Protein AF-0000000080618068 (afdb_homodimer)

Secondary structure (DSSP, 8-state):
-------------------------------------------------------EEEEEGGG--B--HHHHHHHHHH--SSHHHHHHHHHHHHHHH-S--EEEEEESS--EEEEETT-EEEEEEETTEEEEEEE-/-------------------------------------------------------EEEEEGGG--B--HHHHHHHHHH--SSHHHHHHHHHHHHHHH-S--EEEEEESS--EEEEETT-EEEEEEETTEEEEEEE-

Solvent-accessible surface area (backbone atoms only — not comparable to full-atom values): 16822 Å² total; per-residue (Å²): 135,89,73,82,88,89,82,76,84,78,83,76,72,84,76,78,77,91,74,84,82,90,75,85,77,83,81,83,81,79,76,77,73,81,67,82,78,77,70,74,71,74,70,69,69,68,69,65,73,65,70,76,76,80,75,49,43,74,50,47,60,87,66,40,56,65,79,34,73,68,52,42,55,53,45,70,73,34,62,48,96,43,40,61,55,18,15,50,44,34,41,47,53,52,50,71,69,48,90,63,38,53,40,20,37,13,16,72,51,69,36,26,34,15,33,53,62,87,49,46,33,27,31,48,72,56,93,74,28,40,36,38,37,38,41,72,135,76,85,86,75,95,83,94,83,76,90,74,84,74,84,91,79,86,89,82,84,89,83,86,83,85,80,78,79,80,71,77,70,76,76,78,78,79,70,74,70,72,70,70,69,68,69,65,73,65,71,75,75,79,74,48,43,72,51,45,60,87,66,40,55,63,79,32,73,68,53,42,55,52,45,69,72,35,61,47,97,42,40,61,56,17,15,49,42,33,42,50,55,52,49,72,67,44,89,64,38,53,41,20,39,11,16,72,52,69,37,25,34,17,33,53,61,88,50,47,35,29,31,48,72,53,94,73,27,38,36,38,37,37,41,72

Nearest PDB structures (foldseek):
  7cnu-assembly2_B  TM=7.751E-01  e=6.748E-02  Homo sapiens
  5wof-assembly2_B  TM=6.114E-01  e=3.972E-02  Plasmodium falciparum 3D7
  7y8w-assembly1_B  TM=6.585E-01  e=8.232E-02  Caenorhabditis elegans
  8glv-assembly1_AQ  TM=6.396E-01  e=8.232E-02  Chlamydomonas reinhardtii
  3rjs-assembly1_A-2  TM=5.527E-01  e=7.210E-02  Toxoplasma gondii

pLDDT: mean 71.38, std 31.83, range [22.25, 98.81]

Foldseek 3Di:
DDDDDDDDPPPDDPPDDDDDDDDDDDDDDDPPCPDDDPPPPPPPPPVVVVVPDDQKDKDKLVVFDFDDPVLVVLLVVFADDDQVRSQVRSLVSVVVVDPFHKGKGKDLDMDMDIDHHPWGKGKDDDVRMIMIMTTD/DDDDDDDDDDDPPPDDDDDDDDDDDDDDDDPPPPDDDPPPPPPPPPVVPVVPDQQKDKDKLVVFDFDDPVLVVLLVVFADDDQVRSQVRSLVSVVVVDPFDKGKGKDLDMDMDIDHHPWGKGKDDDPRMIMIMTTD

Organism: Caenorhabditis remanei (NCBI:txid31234)

InterPro domains:
  IPR007284 Ground-like domain [PF04155] (63-134)

Radius of gyration: 43.65 Å; Cα contacts (8 Å, |Δi|>4): 420; chains: 2; bounding box: 69×163×106 Å

Sequence (272 aa):
MYIPYLIYLIFLIDFSTGCAGLFGGGGGGGGCCCQSGCGRKKRSVDEEYQAAEFRGIASRNEDMMCNSPEMKSLIVANMKPTPQASSKSLQLALEDHDSHRYVVVCSDNLFHYSIKHDSAYCGARNGSHYCQAFAIMYIPYLIYLIFLIDFSTGCAGLFGGGGGGGGCCCQSGCGRKKRSVDEEYQAAEFRGIASRNEDMMCNSPEMKSLIVANMKPTPQASSKSLQLALEDHDSHRYVVVCSDNLFHYSIKHDSAYCGARNGSHYCQAFAI

Structure (mmCIF, N/CA/C/O backbone):
data_AF-0000000080618068-model_v1
#
loop_
_entity.id
_entity.type
_entity.pdbx_description
1 polymer 'CRE-GRL-26 protein'
#
loop_
_atom_site.group_PDB
_atom_site.id
_atom_site.type_symbol
_atom_site.label_atom_id
_atom_site.label_alt_id
_atom_site.label_comp_id
_atom_site.label_asym_id
_atom_site.label_entity_id
_atom_site.label_seq_id
_atom_site.pdbx_PDB_ins_code
_atom_site.Cartn_x
_atom_site.Cartn_y
_atom_site.Cartn_z
_atom_site.occupancy
_atom_site.B_iso_or_equiv
_atom_site.auth_seq_id
_atom_site.auth_comp_id
_atom_site.auth_asym_id
_atom_site.auth_atom_id
_atom_site.pdbx_PDB_model_num
ATOM 1 N N . MET A 1 1 ? 53.625 32.75 -49.156 1 26.03 1 MET A N 1
ATOM 2 C CA . MET A 1 1 ? 54.312 33.438 -48.094 1 26.03 1 MET A CA 1
ATOM 3 C C . MET A 1 1 ? 53.625 34.781 -47.781 1 26.03 1 MET A C 1
ATOM 5 O O . MET A 1 1 ? 54.188 35.625 -47.062 1 26.03 1 MET A O 1
ATOM 9 N N . TYR A 1 2 ? 52.469 35.219 -48.438 1 30.98 2 TYR A N 1
ATOM 10 C CA . TYR A 1 2 ? 52.031 36.594 -48.469 1 30.98 2 TYR A CA 1
ATOM 11 C C . TYR A 1 2 ? 51.5 37.031 -47.094 1 30.98 2 TYR A C 1
ATOM 13 O O . TYR A 1 2 ? 50.75 36.312 -46.469 1 30.98 2 TYR A O 1
ATOM 21 N N . ILE A 1 3 ? 52 38.188 -46.438 1 34.16 3 ILE A N 1
ATOM 22 C CA . ILE A 1 3 ? 52.25 38.969 -45.25 1 34.16 3 ILE A CA 1
ATOM 23 C C . ILE A 1 3 ? 51 39.75 -44.844 1 34.16 3 ILE A C 1
ATOM 25 O O . ILE A 1 3 ? 51.031 40.562 -43.938 1 34.16 3 ILE A O 1
ATOM 29 N N . PRO A 1 4 ? 49.781 39.75 -45.469 1 35.88 4 PRO A N 1
ATOM 30 C CA . PRO A 1 4 ? 49.188 41.094 -45.344 1 35.88 4 PRO A CA 1
ATOM 31 C C . PRO A 1 4 ? 49.062 41.5 -43.875 1 35.88 4 PRO A C 1
ATOM 33 O O . PRO A 1 4 ? 49.188 40.688 -42.969 1 35.88 4 PRO A O 1
ATOM 36 N N . TYR A 1 5 ? 48.25 42.656 -43.688 1 33.91 5 TYR A N 1
ATOM 37 C CA . TYR A 1 5 ? 48.031 43.969 -43.062 1 33.91 5 TYR A CA 1
ATOM 38 C C . TYR A 1 5 ? 47.438 43.812 -41.688 1 33.91 5 TYR A C 1
ATOM 40 O O . TYR A 1 5 ? 46.344 43.25 -41.531 1 33.91 5 TYR A O 1
ATOM 48 N N . LEU A 1 6 ? 48.188 44.031 -40.562 1 30.89 6 LEU A N 1
ATOM 49 C CA . LEU A 1 6 ? 48.188 44.156 -39.094 1 30.89 6 LEU A CA 1
ATOM 50 C C . LEU A 1 6 ? 47.125 45.156 -38.656 1 30.89 6 LEU A C 1
ATOM 52 O O . LEU A 1 6 ? 46.75 46.062 -39.406 1 30.89 6 LEU A O 1
ATOM 56 N N . ILE A 1 7 ? 46.688 45.281 -37.25 1 31.38 7 ILE A N 1
ATOM 57 C CA . ILE A 1 7 ? 45.844 45.281 -36.062 1 31.38 7 ILE A CA 1
ATOM 58 C C . ILE A 1 7 ? 45.688 46.719 -35.531 1 31.38 7 ILE A C 1
ATOM 60 O O . ILE A 1 7 ? 44.656 47.062 -34.938 1 31.38 7 ILE A O 1
ATOM 64 N N . TYR A 1 8 ? 46.656 47.844 -35.625 1 28.12 8 TYR A N 1
ATOM 65 C CA . TYR A 1 8 ? 46.938 48.438 -34.344 1 28.12 8 TYR A CA 1
ATOM 66 C C . TYR A 1 8 ? 45.906 49.531 -34.031 1 28.12 8 TYR A C 1
ATOM 68 O O . TYR A 1 8 ? 46.25 50.562 -33.438 1 28.12 8 TYR A O 1
ATOM 76 N N . LEU A 1 9 ? 44.875 49.938 -34.656 1 31 9 LEU A N 1
ATOM 77 C CA . LEU A 1 9 ? 44.5 51.312 -34.406 1 31 9 LEU A CA 1
ATOM 78 C C . LEU A 1 9 ? 44.125 51.531 -32.938 1 31 9 LEU A C 1
ATOM 80 O O . LEU A 1 9 ? 43.25 50.844 -32.438 1 31 9 LEU A O 1
ATOM 84 N N . ILE A 1 10 ? 44.938 52.281 -32.031 1 33.25 10 ILE A N 1
ATOM 85 C CA . ILE A 1 10 ? 45.156 52.906 -30.734 1 33.25 10 ILE A CA 1
ATOM 86 C C . ILE A 1 10 ? 44.031 53.875 -30.438 1 33.25 10 ILE A C 1
ATOM 88 O O . ILE A 1 10 ? 43.906 54.906 -31.094 1 33.25 10 ILE A O 1
ATOM 92 N N . PHE A 1 11 ? 42.781 53.438 -30.281 1 32.84 11 PHE A N 1
ATOM 93 C CA . PHE A 1 11 ? 41.75 54.375 -29.891 1 32.84 11 PHE A CA 1
ATOM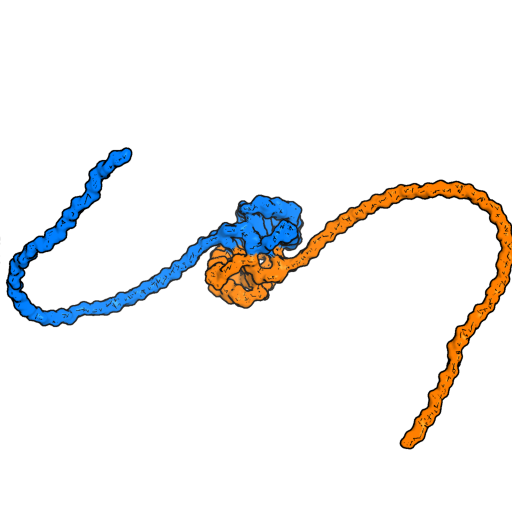 94 C C . PHE A 1 11 ? 42.125 55.094 -28.594 1 32.84 11 PHE A C 1
ATOM 96 O O . PHE A 1 11 ? 42.25 54.438 -27.547 1 32.84 11 PHE A O 1
ATOM 103 N N . LEU A 1 12 ? 42.906 56.25 -28.672 1 27.77 12 LEU A N 1
ATOM 104 C CA . LEU A 1 12 ? 43.281 57.25 -27.688 1 27.77 12 LEU A CA 1
ATOM 105 C C . LEU A 1 12 ? 42.094 57.656 -26.828 1 27.77 12 LEU A C 1
ATOM 107 O O . LEU A 1 12 ? 40.969 57.656 -27.312 1 27.77 12 LEU A O 1
ATOM 111 N N . ILE A 1 13 ? 42.312 57.875 -25.484 1 34.25 13 ILE A N 1
ATOM 112 C CA . ILE A 1 13 ? 41.812 58.188 -24.141 1 34.25 13 ILE A CA 1
ATOM 113 C C . ILE A 1 13 ? 41.344 59.625 -24.062 1 34.25 13 ILE A C 1
ATOM 115 O O . ILE A 1 13 ? 41 60.094 -22.984 1 34.25 13 ILE A O 1
ATOM 119 N N . ASP A 1 14 ? 40.938 60.281 -25.125 1 25.36 14 ASP A N 1
ATOM 120 C CA . ASP A 1 14 ? 40.938 61.688 -24.703 1 25.36 14 ASP A CA 1
ATOM 121 C C . ASP A 1 14 ? 40.062 61.906 -23.469 1 25.36 14 ASP A C 1
ATOM 123 O O . ASP A 1 14 ? 39 61.312 -23.359 1 25.36 14 ASP A O 1
ATOM 127 N N . PHE A 1 15 ? 40.688 62.562 -22.359 1 32.56 15 PHE A N 1
ATOM 128 C CA . PHE A 1 15 ? 40.438 63.156 -21.047 1 32.56 15 PHE A CA 1
ATOM 129 C C . PHE A 1 15 ? 39.5 64.375 -21.141 1 32.56 15 PHE A C 1
ATOM 131 O O . PHE A 1 15 ? 39.688 65.312 -20.406 1 32.56 15 PHE A O 1
ATOM 138 N N . SER A 1 16 ? 38.656 64.375 -22.141 1 25 16 SER A N 1
ATOM 139 C CA . SER A 1 16 ? 38.188 65.75 -22.188 1 25 16 SER A CA 1
ATOM 140 C C . SER A 1 16 ? 37.656 66.188 -20.828 1 25 16 SER A C 1
ATOM 142 O O . SER A 1 16 ? 37.344 65.375 -19.969 1 25 16 SER A O 1
ATOM 144 N N . THR A 1 17 ? 37.031 67.438 -20.938 1 26.36 17 THR A N 1
ATOM 145 C CA . THR A 1 17 ? 37.031 68.812 -20.5 1 26.36 17 THR A CA 1
ATOM 146 C C . THR A 1 17 ? 36.031 69 -19.344 1 26.36 17 THR A C 1
ATOM 148 O O . THR A 1 17 ? 36.375 69.688 -18.359 1 26.36 17 THR A O 1
ATOM 151 N N . GLY A 1 18 ? 34.656 68.938 -19.484 1 24.53 18 GLY A N 1
ATOM 152 C CA . GLY A 1 18 ? 33.969 70.188 -19.328 1 24.53 18 GLY A CA 1
ATOM 153 C C . GLY A 1 18 ? 33.656 70.562 -17.875 1 24.53 18 GLY A C 1
ATOM 154 O O . GLY A 1 18 ? 33.281 69.625 -17.109 1 24.53 18 GLY A O 1
ATOM 155 N N . CYS A 1 19 ? 34.125 71.75 -17.469 1 25.39 19 CYS A N 1
ATOM 156 C CA . CYS A 1 19 ? 34.25 72.562 -16.281 1 25.39 19 CYS A CA 1
ATOM 157 C C . CYS A 1 19 ? 32.906 72.812 -15.633 1 25.39 19 CYS A C 1
ATOM 159 O O . CYS A 1 19 ? 32.812 73.062 -14.422 1 25.39 19 CYS A O 1
ATOM 161 N N . ALA A 1 20 ? 31.906 73.188 -16.516 1 25.53 20 ALA A N 1
ATOM 162 C CA . ALA A 1 20 ? 31.453 74.5 -16.078 1 25.53 20 ALA A CA 1
ATOM 163 C C . ALA A 1 20 ? 30.859 74.438 -14.68 1 25.53 20 ALA A C 1
ATOM 165 O O . ALA A 1 20 ? 30.641 73.375 -14.133 1 25.53 20 ALA A O 1
ATOM 166 N N . GLY A 1 21 ? 29.594 75.125 -14.586 1 22.25 21 GLY A N 1
ATOM 167 C CA . GLY A 1 21 ? 29.203 76.438 -14 1 22.25 21 GLY A CA 1
ATOM 168 C C . GLY A 1 21 ? 28.688 76.312 -12.586 1 22.25 21 GLY A C 1
ATOM 169 O O . GLY A 1 21 ? 29.156 77 -11.68 1 22.25 21 GLY A O 1
ATOM 170 N N . LEU A 1 22 ? 27.297 76.25 -12.414 1 26.94 22 LEU A N 1
ATOM 171 C CA . LEU A 1 22 ? 26.547 77.312 -11.742 1 26.94 22 LEU A CA 1
ATOM 172 C C . LEU A 1 22 ? 26.453 77.062 -10.242 1 26.94 22 LEU A C 1
ATOM 174 O O . LEU A 1 22 ? 26.141 75.938 -9.836 1 26.94 22 LEU A O 1
ATOM 178 N N . PHE A 1 23 ? 26.781 78.062 -9.5 1 25.52 23 PHE A N 1
ATOM 179 C CA . PHE A 1 23 ? 27.062 78.438 -8.117 1 25.52 23 PHE A CA 1
ATOM 180 C C . PHE A 1 23 ? 25.844 78.25 -7.238 1 25.52 23 PHE A C 1
ATOM 182 O O . PHE A 1 23 ? 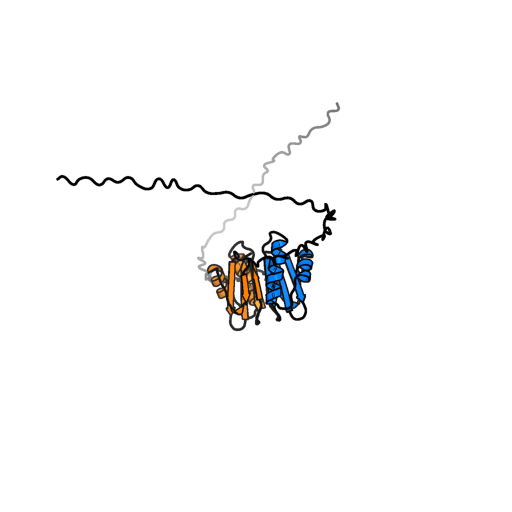25.969 77.938 -6.043 1 25.52 23 PHE A O 1
ATOM 189 N N . GLY A 1 24 ? 24.625 78.562 -7.625 1 24.78 24 GLY A N 1
ATOM 190 C CA . GLY A 1 24 ? 24.031 79.5 -6.66 1 24.78 24 GLY A CA 1
ATOM 191 C C . GLY A 1 24 ? 23.734 78.875 -5.324 1 24.78 24 GLY A C 1
ATOM 192 O O . GLY A 1 24 ? 23.656 77.625 -5.234 1 24.78 24 GLY A O 1
ATOM 193 N N . GLY A 1 25 ? 23.422 79.75 -4.309 1 22.81 25 GLY A N 1
ATOM 194 C CA . GLY A 1 25 ? 23.578 80 -2.879 1 22.81 25 GLY A CA 1
ATOM 195 C C . GLY A 1 25 ? 22.547 79.25 -2.047 1 22.81 25 GLY A C 1
ATOM 196 O O . GLY A 1 25 ? 22.844 78.75 -0.95 1 22.81 25 GLY A O 1
ATOM 197 N N . GLY A 1 26 ? 21.297 79.375 -2.334 1 24.8 26 GLY A N 1
ATOM 198 C CA . GLY A 1 26 ? 20.531 79.875 -1.21 1 24.8 26 GLY A CA 1
ATOM 199 C C . GLY A 1 26 ? 20.391 78.875 -0.083 1 24.8 26 GLY A C 1
ATOM 200 O O . GLY A 1 26 ? 20.594 77.625 -0.281 1 24.8 26 GLY A O 1
ATOM 201 N N . GLY A 1 27 ? 20.016 79.438 1.104 1 23.06 27 GLY A N 1
ATOM 202 C CA . GLY A 1 27 ? 20.203 79.25 2.533 1 23.06 27 GLY A CA 1
ATOM 203 C C . GLY A 1 27 ? 19.406 78.062 3.072 1 23.06 27 GLY A C 1
ATOM 204 O O . GLY A 1 27 ? 18.844 77.25 2.303 1 23.06 27 GLY A O 1
ATOM 205 N N . GLY A 1 28 ? 18.422 78.438 3.984 1 23.95 28 GLY A N 1
ATOM 206 C CA . GLY A 1 28 ? 18.406 78.188 5.418 1 23.95 28 GLY A CA 1
ATOM 207 C C . GLY A 1 28 ? 17.75 76.875 5.785 1 23.95 28 GLY A C 1
ATOM 208 O O . GLY A 1 28 ? 17.625 76 4.945 1 23.95 28 GLY A O 1
ATOM 209 N N . GLY A 1 29 ? 16.5 77.062 6.473 1 29.17 29 GLY A N 1
ATOM 210 C CA . GLY A 1 29 ? 16.109 76.625 7.812 1 29.17 29 GLY A CA 1
ATOM 211 C C . GLY A 1 29 ? 15.602 75.188 7.883 1 29.17 29 GLY A C 1
ATOM 212 O O . GLY A 1 29 ? 15.18 74.625 6.871 1 29.17 29 GLY A O 1
ATOM 213 N N . GLY A 1 30 ? 16.094 74.562 8.781 1 26.28 30 GLY A N 1
ATOM 214 C CA . GLY A 1 30 ? 16.109 73.188 9.211 1 26.28 30 GLY A CA 1
ATOM 215 C C . GLY A 1 30 ? 14.789 72.688 9.781 1 26.28 30 GLY A C 1
ATOM 216 O O . GLY A 1 30 ? 14.453 73 10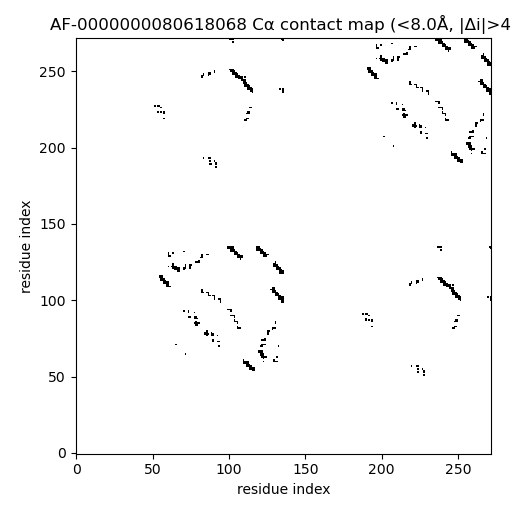.922 1 26.28 30 GLY A O 1
ATOM 217 N N . GLY A 1 31 ? 13.688 73.062 9.148 1 27.12 31 GLY A N 1
ATOM 218 C CA . GLY A 1 31 ? 12.516 72.562 9.852 1 27.12 31 GLY A CA 1
ATOM 219 C C . GLY A 1 31 ? 12.539 71.062 10.125 1 27.12 31 GLY A C 1
ATOM 220 O O . GLY A 1 31 ? 13.055 70.312 9.312 1 27.12 31 GLY A O 1
ATOM 221 N N . CYS A 1 32 ? 12.625 70.812 11.359 1 27.67 32 CYS A N 1
ATOM 222 C CA . CYS A 1 32 ? 12.609 69.562 12.047 1 27.67 32 CYS A CA 1
ATOM 223 C C . CYS A 1 32 ? 11.344 68.75 11.719 1 27.67 32 CYS A C 1
ATOM 225 O O . CYS A 1 32 ? 10.234 69.25 12.016 1 27.67 32 CYS A O 1
ATOM 227 N N . CYS A 1 33 ? 11.219 68.375 10.547 1 25.12 33 CYS A N 1
ATOM 228 C CA . CYS A 1 33 ? 10.094 67.5 10.172 1 25.12 33 CYS A CA 1
ATOM 229 C C . CYS A 1 33 ? 10.008 66.312 11.062 1 25.12 33 CYS A C 1
ATOM 231 O O . CYS A 1 33 ? 10.867 65.375 10.992 1 25.12 33 CYS A O 1
ATOM 233 N N . CYS A 1 34 ? 9.648 66.5 12.258 1 31.7 34 CYS A N 1
ATOM 234 C CA . CYS A 1 34 ? 9.398 65.312 13.102 1 31.7 34 CYS A CA 1
ATOM 235 C C . CYS A 1 34 ? 8.359 64.438 12.477 1 31.7 34 CYS A C 1
ATOM 237 O O . CYS A 1 34 ? 7.156 64.625 12.68 1 31.7 34 CYS A O 1
ATOM 239 N N . GLN A 1 35 ? 8.188 64.5 11.188 1 26.33 35 GLN A N 1
ATOM 240 C CA . GLN A 1 35 ? 6.965 63.844 10.703 1 26.33 35 GLN A CA 1
ATOM 241 C C . GLN A 1 35 ? 6.777 62.469 11.328 1 26.33 35 GLN A C 1
ATOM 243 O O . GLN A 1 35 ? 5.738 62.188 11.93 1 26.33 35 GLN A O 1
ATOM 248 N N . SER A 1 36 ? 6.703 61.406 10.492 1 32.59 36 SER A N 1
ATOM 249 C CA . SER A 1 36 ? 5.754 60.375 10.094 1 32.59 36 SER A CA 1
ATOM 250 C C . SER A 1 36 ? 5.875 59.125 10.977 1 32.59 36 SER A C 1
ATOM 252 O O . SER A 1 36 ? 6.953 58.844 11.5 1 32.59 36 SER A O 1
ATOM 254 N N . GLY A 1 37 ? 4.746 58.75 11.734 1 34.91 37 GLY A N 1
ATOM 255 C CA . GLY A 1 37 ? 4.219 57.594 12.422 1 34.91 37 GLY A CA 1
ATOM 256 C C . GLY A 1 37 ? 4.68 56.281 11.812 1 34.91 37 GLY A C 1
ATOM 257 O O . GLY A 1 37 ? 4.59 56.094 10.594 1 34.91 37 GLY A O 1
ATOM 258 N N . CYS A 1 38 ? 5.824 55.844 12.25 1 38.94 38 CYS A N 1
ATOM 259 C CA . CYS A 1 38 ? 6.309 54.5 11.922 1 38.94 38 CYS A CA 1
ATOM 260 C C . CYS A 1 38 ? 5.176 53.469 11.969 1 38.94 38 CYS A C 1
ATOM 262 O O . CYS A 1 38 ? 4.664 53.156 13.047 1 38.94 38 CYS A O 1
ATOM 264 N N . GLY A 1 39 ? 4.031 53.688 11.234 1 37.56 39 GLY A N 1
ATOM 265 C CA . GLY A 1 39 ? 3.152 52.531 11.125 1 37.56 39 GLY A CA 1
ATOM 266 C C . GLY A 1 39 ? 3.9 51.188 11.047 1 37.56 39 GLY A C 1
ATOM 267 O O . GLY A 1 39 ? 4.73 51 10.156 1 37.56 39 GLY A O 1
ATOM 268 N N . ARG A 1 40 ? 4.336 50.656 12.211 1 38.75 40 ARG A N 1
ATOM 269 C CA . ARG A 1 40 ? 4.781 49.25 12.195 1 38.75 40 ARG A CA 1
ATOM 270 C C . ARG A 1 40 ? 3.865 48.406 11.328 1 38.75 40 ARG A C 1
ATOM 272 O O . ARG A 1 40 ? 2.688 48.219 11.648 1 38.75 40 ARG A O 1
ATOM 279 N N . LYS A 1 41 ? 3.928 48.5 10.016 1 40.81 41 LYS A N 1
ATOM 280 C CA . LYS A 1 41 ? 3.332 47.406 9.227 1 40.81 41 LYS A CA 1
ATOM 281 C C . LYS A 1 41 ? 3.631 46.062 9.852 1 40.81 41 LYS A C 1
ATOM 283 O O . LYS A 1 41 ? 4.793 45.688 10 1 40.81 41 LYS A O 1
ATOM 288 N N . LYS A 1 42 ? 2.824 45.625 10.891 1 39.78 42 LYS A N 1
ATOM 289 C CA . LYS A 1 42 ? 2.824 44.188 11.125 1 39.78 42 LYS A CA 1
ATOM 290 C C . LYS A 1 42 ? 2.834 43.406 9.812 1 39.78 42 LYS A C 1
ATOM 292 O O . LYS A 1 42 ? 1.944 43.594 8.977 1 39.78 42 LYS A O 1
ATOM 297 N N . ARG A 1 43 ? 3.969 43.219 9.203 1 39.12 43 ARG A N 1
ATOM 298 C CA . ARG A 1 43 ? 4.02 42.188 8.188 1 39.12 43 ARG A CA 1
ATOM 299 C C . ARG A 1 43 ? 3.354 40.906 8.688 1 39.12 43 ARG A C 1
ATOM 301 O O . ARG A 1 43 ? 3.805 40.312 9.672 1 39.12 43 ARG A O 1
ATOM 308 N N . SER A 1 44 ? 2.037 40.938 8.734 1 37.69 44 SER A N 1
ATOM 309 C CA . SER A 1 44 ? 1.511 39.594 8.75 1 37.69 44 SER A CA 1
ATOM 310 C C . SER A 1 44 ? 2.311 38.688 7.824 1 37.69 44 SER A C 1
ATOM 312 O O . SER A 1 44 ? 2.357 38.906 6.613 1 37.69 44 SER A O 1
ATOM 314 N N . VAL A 1 45 ? 3.477 38.344 8.172 1 36.69 45 VAL A N 1
ATOM 315 C CA . VAL A 1 45 ? 3.961 37.156 7.477 1 36.69 45 VAL A CA 1
ATOM 316 C C . VAL A 1 45 ? 2.809 36.188 7.242 1 36.69 45 VAL A C 1
ATOM 318 O O . VAL A 1 45 ? 2.262 35.625 8.195 1 36.69 45 VAL A O 1
ATOM 321 N N . ASP A 1 46 ? 1.783 36.531 6.535 1 34.22 46 ASP A N 1
ATOM 322 C CA . ASP A 1 46 ? 1.094 35.375 5.961 1 34.22 46 ASP A CA 1
ATOM 323 C C . ASP A 1 46 ? 2.059 34.219 5.73 1 34.22 46 ASP A C 1
ATOM 325 O O . ASP A 1 46 ? 2.906 34.281 4.836 1 34.22 46 ASP A O 1
ATOM 329 N N . GLU A 1 47 ? 2.771 33.781 6.703 1 38.12 47 GLU A N 1
ATOM 330 C CA . GLU A 1 47 ? 3.295 32.438 6.473 1 38.12 47 GLU A CA 1
ATOM 331 C C . GLU A 1 47 ? 2.418 31.656 5.496 1 38.12 47 GLU A C 1
ATOM 333 O O . GLU A 1 47 ? 1.297 31.266 5.828 1 38.12 47 GLU A O 1
ATOM 338 N N . GLU A 1 48 ? 2.156 32.125 4.359 1 37 48 GLU A N 1
ATOM 339 C CA . GLU A 1 48 ? 1.656 31.219 3.32 1 37 48 GLU A CA 1
ATOM 340 C C . GLU A 1 48 ? 2.109 29.797 3.564 1 37 48 GLU A C 1
ATOM 342 O O . GLU A 1 48 ? 3.305 29.484 3.506 1 37 48 GLU A O 1
ATOM 347 N N . TYR A 1 49 ? 1.762 29.094 4.602 1 38.88 49 TYR A N 1
ATOM 348 C CA . TYR A 1 49 ? 1.844 27.641 4.508 1 38.88 49 TYR A CA 1
ATOM 349 C C . TYR A 1 49 ? 1.808 27.188 3.057 1 38.88 49 TYR A C 1
ATOM 351 O O . TYR A 1 49 ? 0.772 27.281 2.393 1 38.88 49 TYR A O 1
ATOM 359 N N . GLN A 1 50 ? 2.646 27.656 2.279 1 39.78 50 GLN A N 1
ATOM 360 C CA . GLN A 1 50 ? 2.744 27.016 0.974 1 39.78 50 GLN A CA 1
ATOM 361 C C . GLN A 1 50 ? 2.432 25.531 1.069 1 39.78 50 GLN A C 1
ATOM 363 O O . GLN A 1 50 ? 3.105 24.797 1.791 1 39.78 50 GLN A O 1
ATOM 368 N N . ALA A 1 51 ? 1.208 25.172 1.193 1 48.09 51 ALA A N 1
ATOM 369 C CA . ALA A 1 51 ? 0.83 23.766 1.089 1 48.09 51 ALA A CA 1
ATOM 370 C C . ALA A 1 51 ? 1.812 23 0.21 1 48.09 51 ALA A C 1
ATOM 372 O O . ALA A 1 51 ? 2.094 23.406 -0.92 1 48.09 51 ALA A O 1
ATOM 373 N N . ALA A 1 52 ? 2.85 22.562 0.778 1 61.47 52 ALA A N 1
ATOM 374 C CA . ALA A 1 52 ? 3.807 21.766 0.014 1 61.47 52 ALA A CA 1
ATOM 375 C C . ALA A 1 52 ? 3.111 21 -1.113 1 61.47 52 ALA A C 1
ATOM 377 O O . ALA A 1 52 ? 2.041 20.422 -0.913 1 61.47 52 ALA A O 1
ATOM 378 N N . GLU A 1 53 ? 3.398 21.375 -2.352 1 81.12 53 GLU A N 1
ATOM 379 C CA . GLU A 1 53 ? 2.859 20.766 -3.566 1 81.12 53 GLU A CA 1
ATOM 380 C C . GLU A 1 53 ? 3.031 19.25 -3.553 1 81.12 53 GLU A C 1
ATOM 382 O O . GLU A 1 53 ? 4.121 18.75 -3.271 1 81.12 53 GLU A O 1
ATOM 387 N N . PHE A 1 54 ? 1.89 18.672 -3.602 1 85.62 54 PHE A N 1
ATOM 388 C CA . PHE A 1 54 ? 1.887 17.219 -3.709 1 85.62 54 PHE A CA 1
ATOM 389 C C . PHE A 1 54 ? 2.578 16.766 -4.988 1 85.62 54 PHE A C 1
ATOM 391 O O . PHE A 1 54 ? 2.135 17.094 -6.09 1 85.62 54 PHE A O 1
ATOM 398 N N . ARG A 1 55 ? 3.773 16.172 -4.852 1 83.12 55 ARG A N 1
ATOM 399 C CA . ARG A 1 55 ? 4.605 15.75 -5.973 1 83.12 55 ARG A CA 1
ATOM 400 C C . ARG A 1 55 ? 4.449 14.258 -6.246 1 83.12 55 ARG A C 1
ATOM 402 O O . ARG A 1 55 ? 5.281 13.656 -6.93 1 83.12 55 ARG A O 1
ATOM 409 N N . GLY A 1 56 ? 3.357 13.711 -5.816 1 91.38 56 GLY A N 1
ATOM 410 C CA . GLY A 1 56 ? 3.164 12.281 -5.996 1 91.38 56 GLY A CA 1
ATOM 411 C C . GLY A 1 56 ? 1.913 11.945 -6.781 1 91.38 56 GLY A C 1
ATOM 412 O O . GLY A 1 56 ? 1.371 12.789 -7.492 1 91.38 56 GLY A O 1
ATOM 413 N N . ILE A 1 57 ? 1.667 10.703 -6.977 1 94 57 ILE A N 1
ATOM 414 C CA . ILE A 1 57 ? 0.432 10.172 -7.543 1 94 57 ILE A CA 1
ATOM 415 C C . ILE A 1 57 ? -0.548 9.836 -6.422 1 94 57 ILE A C 1
ATOM 417 O O . ILE A 1 57 ? -0.158 9.281 -5.391 1 94 57 ILE A O 1
ATOM 421 N N . ALA A 1 58 ? -1.692 10.266 -6.582 1 97.12 58 ALA A N 1
ATOM 422 C CA . ALA A 1 58 ? -2.795 9.898 -5.699 1 97.12 58 ALA A CA 1
ATOM 423 C C . ALA A 1 58 ? -3.961 9.312 -6.492 1 97.12 58 ALA A C 1
ATOM 425 O O . ALA A 1 58 ? -4.438 9.93 -7.449 1 97.12 58 ALA A O 1
ATOM 426 N N . SER A 1 59 ? -4.379 8.125 -6.129 1 97.94 59 SER A N 1
ATOM 427 C CA . SER A 1 59 ? -5.441 7.484 -6.898 1 97.94 59 SER A CA 1
ATOM 428 C C . SER A 1 59 ? -6.219 6.488 -6.043 1 97.94 59 SER A C 1
ATOM 430 O O . SER A 1 59 ? -5.957 6.352 -4.848 1 97.94 59 SER A O 1
ATOM 432 N N . ARG A 1 60 ? -7.258 5.867 -6.707 1 97.75 60 ARG A N 1
ATOM 433 C CA . ARG A 1 60 ? -8.039 4.793 -6.105 1 97.75 60 ARG A CA 1
ATOM 434 C C . ARG A 1 60 ? -7.77 3.463 -6.801 1 97.75 60 ARG A C 1
ATOM 436 O O . ARG A 1 60 ? -7.48 3.43 -8 1 97.75 60 ARG A O 1
ATOM 443 N N . ASN A 1 61 ? -8.023 2.443 -5.992 1 96.75 61 ASN A N 1
ATOM 444 C CA . ASN A 1 61 ? -7.766 1.13 -6.574 1 96.75 61 ASN A CA 1
ATOM 445 C C . ASN A 1 61 ? -8.688 0.851 -7.758 1 96.75 61 ASN A C 1
ATOM 447 O O . ASN A 1 61 ? -8.305 0.155 -8.703 1 96.75 61 ASN A O 1
ATOM 451 N N . GLU A 1 62 ? -9.852 1.386 -7.789 1 95.25 62 GLU A N 1
ATOM 452 C CA . GLU A 1 62 ? -10.797 1.103 -8.859 1 95.25 62 GLU A CA 1
ATOM 453 C C . GLU A 1 62 ? -10.312 1.672 -10.195 1 95.25 62 GLU A C 1
ATOM 455 O O . GLU A 1 62 ? -10.789 1.274 -11.258 1 95.25 62 GLU A O 1
ATOM 460 N N . ASP A 1 63 ? -9.398 2.555 -10.141 1 95.31 63 ASP A N 1
ATOM 461 C CA . ASP A 1 63 ? -8.828 3.127 -11.352 1 95.31 63 ASP A CA 1
ATOM 462 C C . ASP A 1 63 ? -7.91 2.125 -12.055 1 95.31 63 ASP A C 1
ATOM 464 O O . ASP A 1 63 ? -7.598 2.285 -13.234 1 95.31 63 ASP A O 1
ATOM 468 N N . MET A 1 64 ? -7.398 1.186 -11.414 1 95.56 64 MET A N 1
ATOM 469 C CA . MET A 1 64 ? -6.559 0.109 -11.93 1 95.56 64 MET A CA 1
ATOM 470 C C . MET A 1 64 ? -5.402 0.667 -12.758 1 95.56 64 MET A C 1
ATOM 472 O O . MET A 1 64 ? -5.156 0.214 -13.875 1 95.56 64 MET A O 1
ATOM 476 N N . MET A 1 65 ? -4.859 1.738 -12.156 1 97.5 65 MET A N 1
ATOM 477 C CA . MET A 1 65 ? -3.703 2.338 -12.82 1 97.5 65 MET A CA 1
ATOM 478 C C . MET A 1 65 ? -2.516 1.381 -12.812 1 97.5 65 MET A C 1
ATOM 480 O O . MET A 1 65 ? -2.324 0.629 -11.852 1 97.5 65 MET A O 1
ATOM 484 N N . CYS A 1 66 ? -1.778 1.459 -13.969 1 98.25 66 CYS A N 1
ATOM 485 C CA . CYS A 1 66 ? -0.631 0.574 -14.133 1 98.25 66 CYS A CA 1
ATOM 486 C C . CYS A 1 66 ? 0.415 1.206 -15.047 1 98.25 66 CYS A C 1
ATOM 488 O O . CYS A 1 66 ? 0.091 1.673 -16.141 1 98.25 66 CYS A O 1
ATOM 490 N N . ASN A 1 67 ? 1.706 1.147 -14.562 1 97.5 67 ASN A N 1
ATOM 491 C CA . ASN A 1 67 ? 2.758 1.696 -15.406 1 97.5 67 ASN A CA 1
ATOM 492 C C . ASN A 1 67 ? 3.881 0.687 -15.633 1 97.5 67 ASN A C 1
ATOM 494 O O . ASN A 1 67 ? 4.977 1.056 -16.062 1 97.5 67 ASN A O 1
ATOM 498 N N . SER A 1 68 ? 3.721 -0.552 -15.242 1 97.31 68 SER A N 1
ATOM 499 C CA . SER A 1 68 ? 4.715 -1.606 -15.414 1 97.31 68 SER A CA 1
ATOM 500 C C . SER A 1 68 ? 4.09 -2.855 -16.031 1 97.31 68 SER A C 1
ATOM 502 O O . SER A 1 68 ? 3.441 -3.639 -15.328 1 97.31 68 SER A O 1
ATOM 504 N N . PRO A 1 69 ? 4.359 -3.078 -17.312 1 96.25 69 PRO A N 1
ATOM 505 C CA . PRO A 1 69 ? 3.816 -4.273 -17.969 1 96.25 69 PRO A CA 1
ATOM 506 C C . PRO A 1 69 ? 4.285 -5.566 -17.297 1 96.25 69 PRO A C 1
ATOM 508 O O . PRO A 1 69 ? 3.533 -6.547 -17.25 1 96.25 69 PRO A O 1
ATOM 511 N N . GLU A 1 70 ? 5.473 -5.512 -16.859 1 96 70 GLU A N 1
ATOM 512 C CA . GLU A 1 70 ? 6.012 -6.688 -16.172 1 96 70 GLU A CA 1
ATOM 513 C C . GLU A 1 70 ? 5.23 -6.988 -14.891 1 96 70 GLU A C 1
ATOM 515 O O . GLU A 1 70 ? 4.863 -8.141 -14.641 1 96 70 GLU A O 1
ATOM 520 N N . MET A 1 71 ? 4.953 -6.039 -14.125 1 97.69 71 MET A N 1
ATOM 521 C CA . MET A 1 71 ? 4.152 -6.223 -12.922 1 97.69 71 MET A CA 1
ATOM 522 C C . MET A 1 71 ? 2.754 -6.719 -13.266 1 97.69 71 MET A C 1
ATOM 524 O O . MET A 1 71 ? 2.217 -7.602 -12.594 1 97.69 71 MET A O 1
ATOM 528 N N . LYS A 1 72 ? 2.271 -6.203 -14.289 1 97.44 72 LYS A N 1
ATOM 529 C CA . LYS A 1 72 ? 0.928 -6.598 -14.703 1 97.44 72 LYS A CA 1
ATOM 530 C C . LYS A 1 72 ? 0.849 -8.102 -14.961 1 97.44 72 LYS A C 1
ATOM 532 O O . LYS A 1 72 ? -0.065 -8.773 -14.477 1 97.44 72 LYS A O 1
ATOM 537 N N . SER A 1 73 ? 1.745 -8.539 -15.703 1 97.44 73 SER A N 1
ATOM 538 C CA . SER A 1 73 ? 1.765 -9.961 -16.031 1 97.44 73 SER A CA 1
ATOM 539 C C . SER A 1 73 ? 1.855 -10.82 -14.773 1 97.44 73 SER A C 1
ATOM 541 O O . SER A 1 73 ? 1.157 -11.828 -14.656 1 97.44 73 SER A O 1
ATOM 543 N N . LEU A 1 74 ? 2.742 -10.414 -13.852 1 97.81 74 LEU A N 1
ATOM 544 C CA . LEU A 1 74 ? 2.92 -11.156 -12.609 1 97.81 74 LEU A CA 1
ATOM 545 C C . LEU A 1 74 ? 1.652 -11.109 -11.758 1 97.81 74 LEU A C 1
ATOM 547 O O . LEU A 1 74 ? 1.253 -12.117 -11.172 1 97.81 74 LEU A O 1
ATOM 551 N N . ILE A 1 75 ? 1.02 -9.992 -11.75 1 98 75 ILE A N 1
ATOM 552 C CA . ILE A 1 75 ? -0.165 -9.812 -10.914 1 98 75 ILE A CA 1
ATOM 553 C C . ILE A 1 75 ? -1.309 -10.672 -11.461 1 98 75 ILE A C 1
ATOM 555 O O . ILE A 1 75 ? -1.91 -11.453 -10.719 1 98 75 ILE A O 1
ATOM 559 N N . VAL A 1 76 ? -1.533 -10.648 -12.703 1 96.88 76 VAL A N 1
ATOM 560 C CA . VAL A 1 76 ? -2.654 -11.359 -13.305 1 96.88 76 VAL A CA 1
ATOM 561 C C . VAL A 1 76 ? -2.443 -12.867 -13.164 1 96.88 76 VAL A C 1
ATOM 563 O O . VAL A 1 76 ? -3.393 -13.617 -12.922 1 96.88 76 VAL A O 1
ATOM 566 N N . ALA A 1 77 ? -1.265 -13.242 -13.219 1 97.56 77 ALA A N 1
ATOM 567 C CA . ALA A 1 77 ? -0.941 -14.664 -13.203 1 97.56 77 ALA A CA 1
ATOM 568 C C . ALA A 1 77 ? -1.036 -15.227 -11.789 1 97.56 77 ALA A C 1
ATOM 570 O O . ALA A 1 77 ? -1.103 -16.453 -11.602 1 97.56 77 ALA A O 1
ATOM 571 N N . ASN A 1 78 ? -1.05 -14.414 -10.766 1 97.69 78 ASN A N 1
ATOM 572 C CA . ASN A 1 78 ? -0.87 -14.945 -9.414 1 97.69 78 ASN A CA 1
ATOM 573 C C . ASN A 1 78 ? -1.998 -14.508 -8.484 1 97.69 78 ASN A C 1
ATOM 575 O O . ASN A 1 78 ? -1.919 -14.703 -7.27 1 97.69 78 ASN A O 1
ATOM 579 N N . MET A 1 79 ? -3.014 -13.883 -8.969 1 97.5 79 MET A N 1
ATOM 580 C CA . MET A 1 79 ? -4.172 -13.562 -8.133 1 97.5 79 MET A CA 1
ATOM 581 C C . MET A 1 79 ? -4.926 -14.828 -7.742 1 97.5 79 MET A C 1
ATOM 583 O O . MET A 1 79 ? -5.035 -15.766 -8.531 1 97.5 79 MET A O 1
ATOM 587 N N . LYS A 1 80 ? -5.43 -14.789 -6.527 1 97.94 80 LYS A N 1
ATOM 588 C CA . LYS A 1 80 ? -6.121 -15.922 -5.918 1 97.94 80 LYS A CA 1
ATOM 589 C C . LYS A 1 80 ? -7.57 -15.578 -5.598 1 97.94 80 LYS A C 1
ATOM 591 O O . LYS A 1 80 ? -8.031 -14.477 -5.902 1 97.94 80 LYS A O 1
ATOM 596 N N . PRO A 1 81 ? -8.297 -16.453 -5.02 1 97.12 81 PRO A N 1
ATOM 597 C CA . PRO A 1 81 ? -9.734 -16.25 -4.863 1 97.12 81 PRO A CA 1
ATOM 598 C C . PRO A 1 81 ? -10.078 -15.234 -3.771 1 97.12 81 PRO A C 1
ATOM 600 O O . PRO A 1 81 ? -11.188 -14.711 -3.738 1 97.12 81 PRO A O 1
ATOM 603 N N . THR A 1 82 ? -9.172 -15.07 -2.77 1 97.38 82 THR A N 1
ATOM 604 C CA . THR A 1 82 ? -9.453 -14.109 -1.704 1 97.38 82 THR A CA 1
ATOM 605 C C . THR A 1 82 ? -8.391 -13.008 -1.682 1 97.38 82 THR A C 1
ATOM 607 O O . THR A 1 82 ? -7.254 -13.227 -2.102 1 97.38 82 THR A O 1
ATOM 610 N N . PRO A 1 83 ? -8.797 -11.875 -1.175 1 98.19 83 PRO A N 1
ATOM 611 C CA . PRO A 1 83 ? -7.82 -10.789 -1.086 1 98.19 83 PRO A CA 1
ATOM 612 C C . PRO A 1 83 ? -6.586 -11.172 -0.275 1 98.19 83 PRO A C 1
ATOM 614 O O . PRO A 1 83 ? -5.461 -10.828 -0.656 1 98.19 83 PRO A O 1
ATOM 617 N N . GLN A 1 84 ? -6.77 -11.812 0.824 1 97.62 84 GLN A N 1
ATOM 618 C CA . GLN A 1 84 ? -5.648 -12.203 1.674 1 97.62 84 GLN A CA 1
ATOM 619 C C . GLN A 1 84 ? -4.699 -13.148 0.936 1 97.62 84 GLN A C 1
ATOM 621 O O . GLN A 1 84 ? -3.484 -12.938 0.946 1 97.62 84 GLN A O 1
ATOM 626 N N . ALA A 1 85 ? -5.254 -14.117 0.332 1 97.5 85 ALA A N 1
ATOM 627 C CA . ALA A 1 85 ? -4.434 -15.07 -0.406 1 97.5 85 ALA A CA 1
ATOM 628 C C . ALA A 1 85 ? -3.744 -14.406 -1.592 1 97.5 85 ALA A C 1
ATOM 630 O O . ALA A 1 85 ? -2.59 -14.711 -1.901 1 97.5 85 ALA A O 1
ATOM 631 N N . SER A 1 86 ? -4.469 -13.586 -2.299 1 98.12 86 SER A N 1
ATOM 632 C CA . SER A 1 86 ? -3.873 -12.844 -3.408 1 98.12 86 SER A CA 1
ATOM 633 C C . SER A 1 86 ? -2.691 -12 -2.939 1 98.12 86 SER A C 1
ATOM 635 O O . SER A 1 86 ? -1.636 -12 -3.576 1 98.12 86 SER A O 1
ATOM 637 N N . SER A 1 87 ? -2.861 -11.258 -1.82 1 98.44 87 SER A N 1
ATOM 638 C CA . SER A 1 87 ? -1.788 -10.391 -1.354 1 98.44 87 SER A CA 1
ATOM 639 C C . SER A 1 87 ? -0.513 -11.18 -1.079 1 98.44 87 SER A C 1
ATOM 641 O O . SER A 1 87 ? 0.58 -10.75 -1.459 1 98.44 87 SER A O 1
ATOM 643 N N . LYS A 1 88 ? -0.575 -12.289 -0.466 1 98 88 LYS A N 1
ATOM 644 C CA . LYS A 1 88 ? 0.577 -13.133 -0.149 1 98 88 LYS A CA 1
ATOM 645 C C . LYS A 1 88 ? 1.205 -13.703 -1.416 1 98 88 LYS A C 1
ATOM 647 O O . LYS A 1 88 ? 2.426 -13.664 -1.585 1 98 88 LYS A O 1
ATOM 652 N N . SER A 1 89 ? 0.31 -14.242 -2.223 1 97.69 89 SER A N 1
ATOM 653 C CA . SER A 1 89 ? 0.771 -14.859 -3.461 1 97.69 89 SER A CA 1
ATOM 654 C C . SER A 1 89 ? 1.493 -13.852 -4.348 1 97.69 89 SER A C 1
ATOM 656 O O . SER A 1 89 ? 2.547 -14.156 -4.91 1 97.69 89 SER A O 1
ATOM 658 N N . LEU A 1 90 ? 0.968 -12.711 -4.504 1 98.06 90 LEU A N 1
ATOM 659 C CA . LEU A 1 90 ? 1.555 -11.656 -5.328 1 98.06 90 LEU A CA 1
ATOM 660 C C . LEU A 1 90 ? 2.875 -11.18 -4.738 1 98.06 90 LEU A C 1
ATOM 662 O O . LEU A 1 90 ? 3.846 -10.961 -5.469 1 98.06 90 LEU A O 1
ATOM 666 N N . GLN A 1 91 ? 2.861 -10.992 -3.426 1 97.5 91 GLN A N 1
ATOM 667 C CA . GLN A 1 91 ? 4.102 -10.586 -2.77 1 97.5 91 GLN A CA 1
ATOM 668 C C . GLN A 1 91 ? 5.23 -11.57 -3.076 1 97.5 91 GLN A C 1
ATOM 670 O O . GLN A 1 91 ? 6.332 -11.156 -3.443 1 97.5 91 GLN A O 1
ATOM 675 N N . LEU A 1 92 ? 4.945 -12.781 -2.957 1 96.62 92 LEU A N 1
ATOM 676 C CA . LEU A 1 92 ? 5.93 -13.828 -3.211 1 96.62 92 LEU A CA 1
ATOM 677 C C . LEU A 1 92 ? 6.391 -13.797 -4.664 1 96.62 92 LEU A C 1
ATOM 679 O O . LEU A 1 92 ? 7.59 -13.852 -4.941 1 96.62 92 LEU A O 1
ATOM 683 N N . ALA A 1 93 ? 5.473 -13.766 -5.59 1 96.69 93 ALA A N 1
ATOM 684 C CA . ALA A 1 93 ? 5.785 -13.773 -7.016 1 96.69 93 ALA A CA 1
ATOM 685 C C . ALA A 1 93 ? 6.66 -12.578 -7.391 1 96.69 93 ALA A C 1
ATOM 687 O O . ALA A 1 93 ? 7.609 -12.719 -8.164 1 96.69 93 ALA A O 1
ATOM 688 N N . LEU A 1 94 ? 6.344 -11.422 -6.848 1 96.56 94 LEU A N 1
ATOM 689 C CA . LEU A 1 94 ? 7.078 -10.203 -7.172 1 96.56 94 LEU A CA 1
ATOM 690 C C . LEU A 1 94 ? 8.477 -10.242 -6.566 1 96.56 94 LEU A C 1
ATOM 692 O O . LEU A 1 94 ? 9.453 -9.875 -7.227 1 96.56 94 LEU A O 1
ATOM 696 N N . GLU A 1 95 ? 8.602 -10.68 -5.363 1 93.69 95 GLU A N 1
ATOM 697 C CA . GLU A 1 95 ? 9.906 -10.758 -4.711 1 93.69 95 GLU A CA 1
ATOM 698 C C . GLU A 1 95 ? 10.812 -11.773 -5.398 1 93.69 95 GLU A C 1
ATOM 700 O O . GLU A 1 95 ? 12.031 -11.602 -5.434 1 93.69 95 GLU A O 1
ATOM 705 N N . ASP A 1 96 ? 10.25 -12.781 -5.891 1 93.5 96 ASP A N 1
ATOM 706 C CA . ASP A 1 96 ? 11.023 -13.805 -6.586 1 93.5 96 ASP A CA 1
ATOM 707 C C . ASP A 1 96 ? 11.445 -13.32 -7.973 1 93.5 96 ASP A C 1
ATOM 709 O O . ASP A 1 96 ? 12.359 -13.891 -8.578 1 93.5 96 ASP A O 1
ATOM 713 N N . HIS A 1 97 ? 10.711 -12.406 -8.453 1 94.56 97 HIS A N 1
ATOM 714 C CA . HIS A 1 97 ? 10.945 -11.93 -9.812 1 94.56 97 HIS A CA 1
ATOM 715 C C . HIS A 1 97 ? 12.195 -11.055 -9.883 1 94.56 97 HIS A C 1
ATOM 717 O O . HIS A 1 97 ? 12.977 -11.156 -10.836 1 94.56 97 HIS A O 1
ATOM 723 N N . ASP A 1 98 ? 12.359 -10.117 -9 1 92.94 98 ASP A N 1
ATOM 724 C CA . ASP A 1 98 ? 13.531 -9.242 -9 1 92.94 98 ASP A CA 1
ATOM 725 C C . ASP A 1 98 ? 13.867 -8.773 -7.59 1 92.94 98 ASP A C 1
ATOM 727 O O . ASP A 1 98 ? 13.336 -9.289 -6.609 1 92.94 98 ASP A O 1
ATOM 731 N N . SER A 1 99 ? 14.797 -7.84 -7.449 1 91.38 99 SER A N 1
ATOM 732 C CA . SER A 1 99 ? 15.32 -7.461 -6.145 1 91.38 99 SER A CA 1
ATOM 733 C C . SER A 1 99 ? 14.609 -6.219 -5.605 1 91.38 99 SER A C 1
ATOM 735 O O . SER A 1 99 ? 15.008 -5.676 -4.57 1 91.38 99 SER A O 1
ATOM 737 N N . HIS A 1 100 ? 13.633 -5.68 -6.266 1 93.19 100 HIS A N 1
ATOM 738 C CA . HIS A 1 100 ? 12.898 -4.523 -5.762 1 93.19 100 HIS A CA 1
ATOM 739 C C . HIS A 1 100 ? 12.086 -4.887 -4.523 1 93.19 100 HIS A C 1
ATOM 741 O O . HIS A 1 100 ? 11.781 -6.059 -4.293 1 93.19 100 HIS A O 1
ATOM 747 N N . ARG A 1 101 ? 11.859 -3.852 -3.756 1 93.81 101 ARG A N 1
ATOM 748 C CA . ARG A 1 101 ? 10.945 -4.012 -2.635 1 93.81 101 ARG A CA 1
ATOM 749 C C . ARG A 1 101 ? 9.516 -3.672 -3.049 1 93.81 101 ARG A C 1
ATOM 751 O O . ARG A 1 101 ? 9.281 -2.668 -3.725 1 93.81 101 ARG A O 1
ATOM 758 N N . TYR A 1 102 ? 8.602 -4.504 -2.564 1 97.06 102 TYR A N 1
ATOM 759 C CA . TYR A 1 102 ? 7.215 -4.336 -2.98 1 97.06 102 TYR A CA 1
ATOM 760 C C . TYR A 1 102 ? 6.289 -4.254 -1.773 1 97.06 102 TYR A C 1
ATOM 762 O O . TYR A 1 102 ? 6.605 -4.777 -0.703 1 97.06 102 TYR A O 1
ATOM 770 N N . VAL A 1 103 ? 5.23 -3.605 -1.955 1 97.94 103 VAL A N 1
ATOM 771 C CA . VAL A 1 103 ? 4.043 -3.705 -1.114 1 97.94 103 VAL A CA 1
ATOM 772 C C . VAL A 1 103 ? 2.836 -4.09 -1.968 1 97.94 103 VAL A C 1
ATOM 774 O O . VAL A 1 103 ? 2.631 -3.537 -3.051 1 97.94 103 VAL A O 1
ATOM 777 N N . VAL A 1 104 ? 2.105 -5.047 -1.468 1 98.62 104 VAL A N 1
ATOM 778 C CA . VAL A 1 104 ? 0.886 -5.445 -2.164 1 98.62 104 VAL A CA 1
ATOM 779 C C . VAL A 1 104 ? -0.326 -5.195 -1.27 1 98.62 104 VAL A C 1
ATOM 781 O O . VAL A 1 104 ? -0.334 -5.59 -0.102 1 98.62 104 VAL A O 1
ATOM 784 N N . VAL A 1 105 ? -1.314 -4.551 -1.818 1 98.81 105 VAL A N 1
ATOM 785 C CA . VAL A 1 105 ? -2.562 -4.266 -1.116 1 98.81 105 VAL A CA 1
ATOM 786 C C . VAL A 1 105 ? -3.74 -4.836 -1.901 1 98.81 105 VAL A C 1
ATOM 788 O O . VAL A 1 105 ? -3.875 -4.582 -3.102 1 98.81 105 VAL A O 1
ATOM 791 N N . CYS A 1 106 ? -4.598 -5.586 -1.239 1 98.81 106 CYS A N 1
ATOM 792 C CA . CYS A 1 106 ? -5.777 -6.164 -1.878 1 98.81 106 CYS A CA 1
ATOM 793 C C . CYS A 1 106 ? -7.027 -5.918 -1.042 1 98.81 106 CYS A C 1
ATOM 795 O O . CYS A 1 106 ? -6.973 -5.957 0.189 1 98.81 106 CYS A O 1
ATOM 797 N N . SER A 1 107 ? -8.156 -5.758 -1.692 1 98.69 107 SER A N 1
ATOM 798 C CA . SER A 1 107 ? -9.383 -5.41 -0.988 1 98.69 107 SER A CA 1
ATOM 799 C C . SER A 1 107 ? -10.609 -5.711 -1.839 1 98.69 107 SER A C 1
ATOM 801 O O . SER A 1 107 ? -10.57 -5.594 -3.066 1 98.69 107 SER A O 1
ATOM 803 N N . ASP A 1 108 ? -11.648 -6.02 -1.164 1 98.06 108 ASP A N 1
ATOM 804 C CA . ASP A 1 108 ? -12.953 -6.09 -1.82 1 98.06 108 ASP A CA 1
ATOM 805 C C . ASP A 1 108 ? -13.547 -4.695 -2.006 1 98.06 108 ASP A C 1
ATOM 807 O O . ASP A 1 108 ? -14.508 -4.523 -2.764 1 98.06 108 ASP A O 1
ATOM 811 N N . ASN A 1 109 ? -12.969 -3.754 -1.31 1 97.31 109 ASN A N 1
ATOM 812 C CA . ASN A 1 109 ? -13.531 -2.41 -1.23 1 97.31 109 ASN A CA 1
ATOM 813 C C . ASN A 1 109 ? -12.578 -1.363 -1.787 1 97.31 109 ASN A C 1
ATOM 815 O O . ASN A 1 109 ? -11.438 -1.679 -2.127 1 97.31 109 ASN A O 1
ATOM 819 N N . LEU A 1 110 ? -13.094 -0.147 -1.835 1 96.62 110 LEU A N 1
ATOM 820 C CA . LEU A 1 110 ? -12.281 0.95 -2.357 1 96.62 110 LEU A CA 1
ATOM 821 C C . LEU A 1 110 ? -11.273 1.422 -1.319 1 96.62 110 LEU A C 1
ATOM 823 O O . LEU A 1 110 ? -11.586 1.494 -0.129 1 96.62 110 LEU A O 1
ATOM 827 N N . PHE A 1 111 ? -10.102 1.758 -1.786 1 98.56 111 PHE A N 1
ATOM 828 C CA . PHE A 1 111 ? -9.094 2.443 -0.983 1 98.56 111 PHE A CA 1
ATOM 829 C C . PHE A 1 111 ? -8.344 3.473 -1.82 1 98.56 111 PHE A C 1
ATOM 831 O O . PHE A 1 111 ? -8.336 3.393 -3.051 1 98.56 111 PHE A O 1
ATOM 838 N N . HIS A 1 112 ? -7.852 4.426 -1.169 1 98.69 112 HIS A N 1
ATOM 839 C CA . HIS A 1 112 ? -7.031 5.473 -1.771 1 98.69 112 HIS A CA 1
ATOM 840 C C . HIS A 1 112 ? -5.551 5.242 -1.489 1 98.69 112 HIS A C 1
ATOM 842 O O . HIS A 1 112 ? -5.188 4.77 -0.412 1 98.69 112 HIS A O 1
ATOM 848 N N . TYR A 1 113 ? -4.715 5.625 -2.432 1 98.62 113 TYR A N 1
ATOM 849 C CA . TYR A 1 113 ? -3.281 5.5 -2.193 1 98.62 113 TYR A CA 1
ATOM 850 C C . TYR A 1 113 ? -2.525 6.68 -2.793 1 98.62 113 TYR A C 1
ATOM 852 O O . TYR A 1 113 ? -3.002 7.316 -3.734 1 98.62 113 TYR A O 1
ATOM 860 N N . SER A 1 114 ? -1.444 6.965 -2.225 1 98.31 114 SER A N 1
ATOM 861 C CA . SER A 1 114 ? -0.481 7.941 -2.723 1 98.31 114 SER A CA 1
ATOM 862 C C . SER A 1 114 ? 0.932 7.367 -2.736 1 98.31 114 SER A C 1
ATOM 864 O O . SER A 1 114 ? 1.331 6.664 -1.807 1 98.31 114 SER A O 1
ATOM 866 N N . ILE A 1 115 ? 1.627 7.656 -3.787 1 97.31 115 ILE A N 1
ATOM 867 C CA . ILE A 1 115 ? 2.998 7.188 -3.967 1 97.31 115 ILE A CA 1
ATOM 868 C C . ILE A 1 115 ? 3.809 8.242 -4.715 1 97.31 115 ILE A C 1
ATOM 870 O O . ILE A 1 115 ? 3.242 9.156 -5.324 1 97.31 115 ILE A O 1
ATOM 874 N N . LYS A 1 116 ? 5.117 8.062 -4.594 1 95.25 116 LYS A N 1
ATOM 875 C CA . LYS A 1 116 ? 5.969 8.961 -5.363 1 95.25 116 LYS A CA 1
ATOM 876 C C . LYS A 1 116 ? 5.738 8.789 -6.863 1 95.25 116 LYS A C 1
ATOM 878 O O . LYS A 1 116 ? 5.559 7.668 -7.344 1 95.25 116 LYS A O 1
ATOM 883 N N . HIS A 1 117 ? 5.926 9.844 -7.602 1 93.31 117 HIS A N 1
ATOM 884 C CA . HIS A 1 117 ? 5.531 9.867 -9 1 93.31 117 HIS A CA 1
ATOM 885 C C . HIS A 1 117 ? 6.395 8.922 -9.836 1 93.31 117 HIS A C 1
ATOM 887 O O . HIS A 1 117 ? 5.953 8.414 -10.867 1 93.31 117 HIS A O 1
ATOM 893 N N . ASP A 1 118 ? 7.613 8.68 -9.438 1 93.62 118 ASP A N 1
ATOM 894 C CA . ASP A 1 118 ? 8.531 7.875 -10.242 1 93.62 118 ASP A CA 1
ATOM 895 C C . ASP A 1 118 ? 8.539 6.422 -9.773 1 93.62 118 ASP A C 1
ATOM 897 O O . ASP A 1 118 ? 9.406 5.641 -10.18 1 93.62 118 ASP A O 1
ATOM 901 N N . SER A 1 119 ? 7.648 6.094 -8.977 1 94.69 119 SER A N 1
ATOM 902 C CA . SER A 1 119 ? 7.535 4.715 -8.516 1 94.69 119 SER A CA 1
ATOM 903 C C . SER A 1 119 ? 6.824 3.842 -9.539 1 94.69 119 SER A C 1
ATOM 905 O O . SER A 1 119 ? 6.008 4.332 -10.32 1 94.69 119 SER A O 1
ATOM 907 N N . ALA A 1 120 ? 7.203 2.533 -9.555 1 96.81 120 ALA A N 1
ATOM 908 C CA . ALA A 1 120 ? 6.453 1.571 -10.359 1 96.81 120 ALA A CA 1
ATOM 909 C C . ALA A 1 120 ? 5.254 1.032 -9.594 1 96.81 120 ALA A C 1
ATOM 911 O O . ALA A 1 120 ? 5.34 0.784 -8.383 1 96.81 120 ALA A O 1
ATOM 912 N N . TYR A 1 121 ? 4.16 0.818 -10.25 1 97.94 121 TYR A N 1
ATOM 913 C CA . TYR A 1 121 ? 2.932 0.309 -9.641 1 97.94 121 TYR A CA 1
ATOM 914 C C . TYR A 1 121 ? 2.033 -0.334 -10.695 1 97.94 121 TYR A C 1
ATOM 916 O O . TYR A 1 121 ? 2.152 -0.041 -11.883 1 97.94 121 TYR A O 1
ATOM 924 N N . CYS A 1 122 ? 1.151 -1.217 -10.234 1 98.69 122 CYS A N 1
ATOM 925 C CA . CYS A 1 122 ? 0.178 -1.825 -11.133 1 98.69 122 CYS A CA 1
ATOM 926 C C . CYS A 1 122 ? -1 -2.4 -10.352 1 98.69 122 CYS A C 1
ATOM 928 O O . CYS A 1 122 ? -0.808 -3.111 -9.367 1 98.69 122 CYS A O 1
ATOM 930 N N . GLY A 1 123 ? -2.229 -2.049 -10.742 1 98.12 123 GLY A N 1
ATOM 931 C CA . GLY A 1 123 ? -3.443 -2.598 -10.164 1 98.12 123 GLY A CA 1
ATOM 932 C C . GLY A 1 123 ? -4.18 -3.535 -11.102 1 98.12 123 GLY A C 1
ATOM 933 O O . GLY A 1 123 ? -4.09 -3.398 -12.32 1 98.12 123 GLY A O 1
ATOM 934 N N . ALA A 1 124 ? -4.832 -4.473 -10.523 1 97.69 124 ALA A N 1
ATOM 935 C CA . ALA A 1 124 ? -5.676 -5.395 -11.273 1 97.69 124 ALA A CA 1
ATOM 936 C C . ALA A 1 124 ? -6.859 -5.867 -10.43 1 97.69 124 ALA A C 1
ATOM 938 O O . ALA A 1 124 ? -6.867 -5.695 -9.211 1 97.69 124 ALA A O 1
ATOM 939 N N . ARG A 1 125 ? -7.758 -6.457 -11.109 1 97 125 ARG A N 1
ATOM 940 C CA . ARG A 1 125 ? -8.938 -7.004 -10.445 1 97 125 ARG A CA 1
ATOM 941 C C . ARG A 1 125 ? -9.117 -8.477 -10.773 1 97 125 ARG A C 1
ATOM 943 O O . ARG A 1 125 ? -8.867 -8.898 -11.906 1 97 125 ARG A O 1
ATOM 950 N N . ASN A 1 126 ? -9.445 -9.164 -9.766 1 94.06 126 ASN A N 1
ATOM 951 C CA . ASN A 1 126 ? -9.867 -10.555 -9.922 1 94.06 126 ASN A CA 1
ATOM 952 C C . ASN A 1 126 ? -11.234 -10.797 -9.305 1 94.06 126 ASN A C 1
ATOM 954 O O . ASN A 1 126 ? -11.352 -10.961 -8.094 1 94.06 126 ASN A O 1
ATOM 958 N N . GLY A 1 127 ? -12.227 -10.984 -10.211 1 92.25 127 GLY A N 1
ATOM 959 C CA . GLY A 1 127 ? -13.562 -11.156 -9.672 1 92.25 127 GLY A CA 1
ATOM 960 C C . GLY A 1 127 ? -14.031 -9.977 -8.844 1 92.25 127 GLY A C 1
ATOM 961 O O . GLY A 1 127 ? -14.156 -8.859 -9.359 1 92.25 127 GLY A O 1
ATOM 962 N N . SER A 1 128 ? -14.086 -10.273 -7.426 1 93.56 128 SER A N 1
ATOM 963 C CA . SER A 1 128 ? -14.727 -9.289 -6.566 1 93.56 128 SER A CA 1
ATOM 964 C C . SER A 1 128 ? -13.703 -8.383 -5.895 1 93.56 128 SER A C 1
ATOM 966 O O . SER A 1 128 ? -14.062 -7.414 -5.227 1 93.56 128 SER A O 1
ATOM 968 N N . HIS A 1 129 ? -12.461 -8.781 -6.047 1 98 129 HIS A N 1
ATOM 969 C CA . HIS A 1 129 ? -11.531 -7.957 -5.281 1 98 129 HIS A CA 1
ATOM 970 C C . HIS A 1 129 ? -10.484 -7.324 -6.188 1 98 129 HIS A C 1
ATOM 972 O O . HIS A 1 129 ? -10.258 -7.793 -7.305 1 98 129 HIS A O 1
ATOM 978 N N . TYR A 1 130 ? -9.891 -6.211 -5.699 1 98 130 TYR A N 1
ATOM 979 C CA . TYR A 1 130 ? -8.812 -5.441 -6.312 1 98 130 TYR A CA 1
ATOM 980 C C . TYR A 1 130 ? -7.48 -5.715 -5.621 1 98 130 TYR A C 1
ATOM 982 O O . TYR A 1 130 ? -7.434 -5.871 -4.398 1 98 130 TYR A O 1
ATOM 990 N N . CYS A 1 131 ? -6.484 -5.734 -6.445 1 98.69 131 CYS A N 1
ATOM 991 C CA . CYS A 1 131 ? -5.145 -5.695 -5.871 1 98.69 131 CYS A CA 1
ATOM 992 C C . CYS A 1 131 ? -4.293 -4.625 -6.547 1 98.69 131 CYS A C 1
ATOM 994 O O . CYS A 1 131 ? -4.43 -4.383 -7.746 1 98.69 131 CYS A O 1
ATOM 996 N N . GLN A 1 132 ? -3.543 -3.953 -5.75 1 98.56 132 GLN A N 1
ATOM 997 C CA . GLN A 1 132 ? -2.559 -2.965 -6.176 1 98.56 132 GLN A CA 1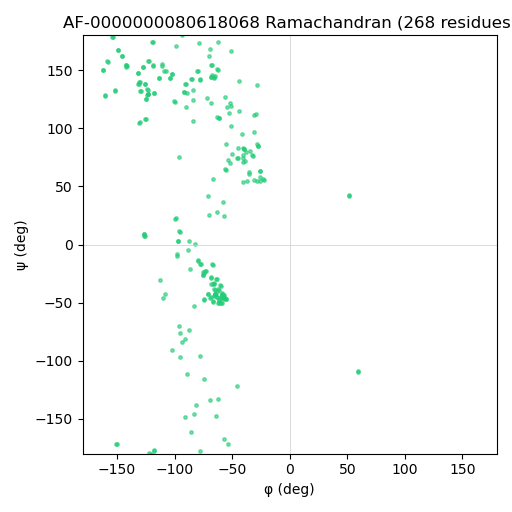
ATOM 998 C C . GLN A 1 132 ? -1.171 -3.303 -5.645 1 98.56 132 GLN A C 1
ATOM 1000 O O . GLN A 1 132 ? -1.001 -3.535 -4.445 1 98.56 132 GLN A O 1
ATOM 1005 N N . ALA A 1 133 ? -0.185 -3.338 -6.504 1 98.62 133 ALA A N 1
ATOM 1006 C CA . ALA A 1 133 ? 1.204 -3.549 -6.102 1 98.62 133 ALA A CA 1
ATOM 1007 C C . ALA A 1 133 ? 2.045 -2.303 -6.363 1 98.62 133 ALA A C 1
ATOM 1009 O O . ALA A 1 133 ? 1.846 -1.61 -7.367 1 98.62 133 ALA A O 1
ATOM 1010 N N . PHE A 1 134 ? 2.955 -2.07 -5.473 1 98.06 134 PHE A N 1
ATOM 1011 C CA . PHE A 1 134 ? 3.848 -0.921 -5.562 1 98.06 134 PHE A CA 1
ATOM 1012 C C . PHE A 1 134 ? 5.301 -1.35 -5.402 1 98.06 134 PHE A C 1
ATOM 1014 O O . PHE A 1 134 ? 5.629 -2.125 -4.5 1 98.06 134 PHE A O 1
ATOM 1021 N N . ALA A 1 135 ? 6.137 -0.844 -6.328 1 95.44 135 ALA A N 1
ATOM 1022 C CA . ALA A 1 135 ? 7.582 -1 -6.184 1 95.44 135 ALA A CA 1
ATOM 1023 C C . ALA A 1 135 ? 8.219 0.279 -5.648 1 95.44 135 ALA A C 1
ATOM 1025 O O . ALA A 1 135 ? 8.016 1.361 -6.203 1 95.44 135 ALA A O 1
ATOM 1026 N N . ILE A 1 136 ? 8.867 0.149 -4.609 1 77.56 136 ILE A N 1
ATOM 1027 C CA . ILE A 1 136 ? 9.43 1.363 -4.035 1 77.56 136 ILE A CA 1
ATOM 1028 C C . ILE A 1 136 ? 10.953 1.238 -3.957 1 77.56 136 ILE A C 1
ATOM 1030 O O . ILE A 1 136 ? 11.484 0.13 -3.873 1 77.56 136 ILE A O 1
ATOM 1034 N N . MET B 1 1 ? 47.75 -40.156 57.75 1 24.3 1 MET B N 1
ATOM 1035 C CA . MET B 1 1 ? 47.906 -41.562 58.031 1 24.3 1 MET B CA 1
ATOM 1036 C C . MET B 1 1 ? 47.75 -42.375 56.75 1 24.3 1 MET B C 1
ATOM 1038 O O . MET B 1 1 ? 47.25 -41.875 55.75 1 24.3 1 MET B O 1
ATOM 1042 N N . TYR B 1 2 ? 47.5 -43.75 56.75 1 25.17 2 TYR B N 1
ATOM 1043 C CA . TYR B 1 2 ? 47.875 -44.938 56 1 25.17 2 TYR B CA 1
ATOM 1044 C C . TYR B 1 2 ? 46.906 -45.156 54.812 1 25.17 2 TYR B C 1
ATOM 1046 O O . TYR B 1 2 ? 47 -46.188 54.125 1 25.17 2 TYR B O 1
ATOM 1054 N N . ILE B 1 3 ? 45.844 -44.531 54.469 1 31.67 3 ILE B N 1
ATOM 1055 C CA . ILE B 1 3 ? 44.938 -45.594 54 1 31.67 3 ILE B CA 1
ATOM 1056 C C . ILE B 1 3 ? 45.531 -46.25 52.75 1 31.67 3 ILE B C 1
ATOM 1058 O O . ILE B 1 3 ? 45.906 -45.562 51.812 1 31.67 3 ILE B O 1
ATOM 1062 N N . PRO B 1 4 ? 45.312 -47.625 52.594 1 28.5 4 PRO B N 1
ATOM 1063 C CA . PRO B 1 4 ? 45.781 -48.844 51.906 1 28.5 4 PRO B CA 1
ATOM 1064 C C . PRO B 1 4 ? 45.5 -48.812 50.406 1 28.5 4 PRO B C 1
ATOM 1066 O O . PRO B 1 4 ? 44.812 -47.906 49.938 1 28.5 4 PRO B O 1
ATOM 1069 N N . TYR B 1 5 ? 44.906 -50.062 49.875 1 25.36 5 TYR B N 1
ATOM 1070 C CA . TYR B 1 5 ? 45.25 -51.25 49.094 1 25.36 5 TYR B CA 1
ATOM 1071 C C . TYR B 1 5 ? 44.594 -51.25 47.719 1 25.36 5 TYR B C 1
ATOM 1073 O O . TYR B 1 5 ? 44.938 -52.062 46.875 1 25.36 5 TYR B O 1
ATOM 1081 N N . LEU B 1 6 ? 43.25 -50.938 47.469 1 28.97 6 LEU B N 1
ATOM 1082 C CA . LEU B 1 6 ? 42.469 -51.969 46.781 1 28.97 6 LEU B CA 1
ATOM 1083 C C . LEU B 1 6 ? 42.938 -52.156 45.344 1 28.97 6 LEU B C 1
ATOM 1085 O O . LEU B 1 6 ? 43.062 -51.188 44.594 1 28.97 6 LEU B O 1
ATOM 1089 N N . ILE B 1 7 ? 42.906 -53.5 44.688 1 26.83 7 ILE B N 1
ATOM 1090 C CA . ILE B 1 7 ? 43.469 -54.594 43.906 1 26.83 7 ILE B CA 1
ATOM 1091 C C . ILE B 1 7 ? 42.906 -54.531 42.5 1 26.83 7 ILE B C 1
ATOM 1093 O O . ILE B 1 7 ? 43.656 -54.562 41.531 1 26.83 7 ILE B O 1
ATOM 1097 N N . TYR B 1 8 ? 41.594 -55.281 42.031 1 25.14 8 TYR B N 1
ATOM 1098 C CA . TYR B 1 8 ? 41.562 -56.594 41.406 1 25.14 8 TYR B CA 1
ATOM 1099 C C . TYR B 1 8 ? 41.562 -56.469 39.875 1 25.14 8 TYR B C 1
ATOM 1101 O O . TYR B 1 8 ? 41.219 -55.406 39.344 1 25.14 8 TYR B O 1
ATOM 1109 N N . LEU B 1 9 ? 41.531 -57.75 39 1 26.66 9 LEU B N 1
ATOM 1110 C CA . LEU B 1 9 ? 41.969 -58.688 38 1 26.66 9 LEU B CA 1
ATOM 1111 C C . LEU B 1 9 ? 41.062 -58.656 36.781 1 26.66 9 LEU B C 1
ATOM 1113 O O . LEU B 1 9 ? 41.5 -58.906 35.656 1 26.66 9 LEU B O 1
ATOM 1117 N N . ILE B 1 10 ? 39.625 -58.594 36.719 1 27.38 10 ILE B N 1
ATOM 1118 C CA . ILE B 1 10 ? 39 -59.812 36.156 1 27.38 10 ILE B CA 1
ATOM 1119 C C . ILE B 1 10 ? 39.156 -59.781 34.656 1 27.38 10 ILE B C 1
ATOM 1121 O O . ILE B 1 10 ? 39.562 -60.781 34.062 1 27.38 10 ILE B O 1
ATOM 1125 N N . PHE B 1 11 ? 38.094 -59.281 33.719 1 26.97 11 PHE B N 1
ATOM 1126 C CA . PHE B 1 11 ? 37.219 -60.125 32.969 1 26.97 11 PHE B CA 1
ATOM 1127 C C . PHE B 1 11 ? 37.75 -60.344 31.547 1 26.97 11 PHE B C 1
ATOM 1129 O O . PHE B 1 11 ? 37.688 -59.438 30.719 1 26.97 11 PHE B O 1
ATOM 1136 N N . LEU B 1 12 ? 38.781 -61.156 31.203 1 32.31 12 LEU B N 1
ATOM 1137 C CA . LEU B 1 12 ? 39.281 -61.562 29.906 1 32.31 12 LEU B CA 1
ATOM 1138 C C . LEU B 1 12 ? 38.219 -62.438 29.188 1 32.31 12 LEU B C 1
ATOM 1140 O O . LEU B 1 12 ? 38.031 -63.594 29.547 1 32.31 12 LEU B O 1
ATOM 1144 N N . ILE B 1 13 ? 37 -62.031 28.969 1 30.56 13 ILE B N 1
ATOM 1145 C CA . ILE B 1 13 ? 36.062 -62.969 28.359 1 30.56 13 ILE B CA 1
ATOM 1146 C C . ILE B 1 13 ? 36.688 -63.562 27.094 1 30.56 13 ILE B C 1
ATOM 1148 O O . ILE B 1 13 ? 37.031 -62.844 26.156 1 30.56 13 ILE B O 1
ATOM 1152 N N . ASP B 1 14 ? 37.188 -64.812 27.219 1 24.55 14 ASP B N 1
ATOM 1153 C CA . ASP B 1 14 ? 37.781 -65.75 26.297 1 24.55 14 ASP B CA 1
ATOM 1154 C C . ASP B 1 14 ? 36.75 -66.188 25.25 1 24.55 14 ASP B C 1
ATOM 1156 O O . ASP B 1 14 ? 37.156 -66.688 24.172 1 24.55 14 ASP B O 1
ATOM 1160 N N . PHE B 1 15 ? 35.438 -66.5 25.547 1 27.28 15 PHE B N 1
ATOM 1161 C CA . PHE B 1 15 ? 34.938 -67.875 25.391 1 27.28 15 PHE B CA 1
ATOM 1162 C C . PHE B 1 15 ? 34.969 -68.312 23.922 1 27.28 15 PHE B C 1
ATOM 1164 O O . PHE B 1 15 ? 34.969 -67.438 23.031 1 27.28 15 PHE B O 1
ATOM 1171 N N . SER B 1 16 ? 33.906 -69.25 23.5 1 25.09 16 SER B N 1
ATOM 1172 C CA . SER B 1 16 ? 33.625 -70.625 23.188 1 25.09 16 SER B CA 1
ATOM 1173 C C . SER B 1 16 ? 33.625 -70.875 21.688 1 25.09 16 SER B C 1
ATOM 1175 O O . SER B 1 16 ? 33.438 -69.938 20.906 1 25.09 16 SER B O 1
ATOM 1177 N N . THR B 1 17 ? 33.562 -72.188 21.391 1 26.97 17 THR B N 1
ATOM 1178 C CA . THR B 1 17 ? 33.969 -73.375 20.578 1 26.97 17 THR B CA 1
ATOM 1179 C C . THR B 1 17 ? 33.094 -73.5 19.359 1 26.97 17 THR B C 1
ATOM 1181 O O . THR B 1 17 ? 33.594 -73.688 18.25 1 26.97 17 THR B O 1
ATOM 1184 N N . GLY B 1 18 ? 31.766 -73.938 19.422 1 23.02 18 GLY B N 1
ATOM 1185 C CA . GLY B 1 18 ? 31.469 -75.312 18.984 1 23.02 18 GLY B CA 1
ATOM 1186 C C . GLY B 1 18 ? 31.297 -75.438 17.484 1 23.02 18 GLY B C 1
ATOM 1187 O O . GLY B 1 18 ? 31.156 -74.438 16.797 1 23.02 18 GLY B O 1
ATOM 1188 N N . CYS B 1 19 ? 30.312 -76.438 17.094 1 24.7 19 CYS B N 1
ATOM 1189 C CA . CYS B 1 19 ? 30.312 -77.75 16.406 1 24.7 19 CYS B CA 1
ATOM 1190 C C . CYS B 1 19 ? 30.109 -77.562 14.914 1 24.7 19 CYS B C 1
ATOM 1192 O O . CYS B 1 19 ? 29.641 -76.5 14.469 1 24.7 19 CYS B O 1
ATOM 1194 N N . ALA B 1 20 ? 29.406 -78.688 14.398 1 23.84 20 ALA B N 1
ATOM 1195 C CA . ALA B 1 20 ? 29.688 -79.688 13.414 1 23.84 20 ALA B CA 1
ATOM 1196 C C . ALA B 1 20 ? 29.141 -79.312 12.039 1 23.84 20 ALA B C 1
ATOM 1198 O O . ALA B 1 20 ? 29.875 -79.375 11.039 1 23.84 20 ALA B O 1
ATOM 1199 N N . GLY B 1 21 ? 27.781 -79.625 11.812 1 22.69 21 GLY B N 1
ATOM 1200 C CA . GLY B 1 21 ? 27.406 -80.688 10.961 1 22.69 21 GLY B CA 1
ATOM 1201 C C . GLY B 1 21 ? 27.484 -80.375 9.477 1 22.69 21 GLY B C 1
ATOM 1202 O O . GLY B 1 21 ? 27.516 -79.188 9.094 1 22.69 21 GLY B O 1
ATOM 1203 N N . LEU B 1 22 ? 27.047 -81.438 8.664 1 26.08 22 LEU B N 1
ATOM 1204 C CA . LEU B 1 22 ? 27.375 -82.188 7.469 1 26.08 22 LEU B CA 1
ATOM 1205 C C . LEU B 1 22 ? 26.938 -81.5 6.211 1 26.08 22 LEU B C 1
ATOM 1207 O O . LEU B 1 22 ? 26.172 -80.5 6.285 1 26.08 22 LEU B O 1
ATOM 1211 N N . PHE B 1 23 ? 26.375 -82.375 5.273 1 25.28 23 PHE B N 1
ATOM 1212 C CA . PHE B 1 23 ? 26.766 -82.812 3.943 1 25.28 23 PHE B CA 1
ATOM 1213 C C . PHE B 1 23 ? 26.094 -82 2.865 1 25.28 23 PHE B C 1
ATOM 1215 O O . PHE B 1 23 ? 26.75 -81.5 1.959 1 25.28 23 PHE B O 1
ATOM 1222 N N . GLY B 1 24 ? 24.719 -82.25 2.576 1 24.48 24 GLY B N 1
ATOM 1223 C CA . GLY B 1 24 ? 24.375 -82.938 1.352 1 24.48 24 GLY B CA 1
ATOM 1224 C C . GLY B 1 24 ? 24.25 -82.062 0.147 1 24.48 24 GLY B C 1
ATOM 1225 O O . GLY B 1 24 ? 24.203 -80.812 0.292 1 24.48 24 GLY B O 1
ATOM 1226 N N . GLY B 1 25 ? 23.531 -82.625 -0.947 1 23.59 25 GLY B N 1
ATOM 1227 C CA . GLY B 1 25 ? 23.734 -82.875 -2.367 1 23.59 25 GLY B CA 1
ATOM 1228 C C . GLY B 1 25 ? 23.25 -81.688 -3.242 1 23.59 25 GLY B C 1
ATOM 1229 O O . GLY B 1 25 ? 24.047 -81.062 -3.941 1 23.59 25 GLY B O 1
ATOM 1230 N N . GLY B 1 26 ? 21.938 -81.688 -3.455 1 24.98 26 GLY B N 1
ATOM 1231 C CA . GLY B 1 26 ? 21.406 -81.938 -4.789 1 24.98 26 GLY B CA 1
ATOM 1232 C C . GLY B 1 26 ? 21.5 -80.688 -5.703 1 24.98 26 GLY B C 1
ATOM 1233 O O . GLY B 1 26 ? 21.781 -79.562 -5.246 1 24.98 26 GLY B O 1
ATOM 1234 N N . GLY B 1 27 ? 21.141 -80.938 -7.027 1 26.5 27 GLY B N 1
ATOM 1235 C CA . GLY B 1 27 ? 21.469 -80.625 -8.398 1 26.5 27 GLY B CA 1
ATOM 1236 C C . GLY B 1 27 ? 20.781 -79.375 -8.883 1 26.5 27 GLY B C 1
ATOM 1237 O O . GLY B 1 27 ? 21.109 -78.875 -9.961 1 26.5 27 GLY B O 1
ATOM 1238 N N . GLY B 1 28 ? 19.703 -79 -8.211 1 25.69 28 GLY B N 1
ATOM 1239 C CA . GLY B 1 28 ? 18.719 -78.625 -9.203 1 25.69 28 GLY B CA 1
ATOM 1240 C C . GLY B 1 28 ? 19.172 -77.438 -10.062 1 25.69 28 GLY B C 1
ATOM 1241 O O . GLY B 1 28 ? 20.141 -76.812 -9.742 1 25.69 28 GLY B O 1
ATOM 1242 N N . GLY B 1 29 ? 18.219 -77.25 -11.047 1 31.06 29 GLY B N 1
ATOM 1243 C CA . GLY B 1 29 ? 17.953 -76.75 -12.383 1 31.06 29 GLY B CA 1
ATOM 1244 C C . GLY B 1 29 ? 18.047 -75.25 -12.484 1 31.06 29 GLY B C 1
ATOM 1245 O O . GLY B 1 29 ? 17.891 -74.5 -11.492 1 31.06 29 GLY B O 1
ATOM 1246 N N . GLY B 1 30 ? 18.875 -74.938 -13.312 1 26.86 30 GLY B N 1
ATOM 1247 C CA . GLY B 1 30 ? 19.359 -73.625 -13.773 1 26.86 30 GLY B CA 1
ATOM 1248 C C . GLY B 1 30 ? 18.266 -72.75 -14.312 1 26.86 30 GLY B C 1
ATOM 1249 O O . GLY B 1 30 ? 17.922 -72.812 -15.492 1 26.86 30 GLY B O 1
ATOM 1250 N N . GLY B 1 31 ? 17.047 -72.812 -13.695 1 27.27 31 GLY B N 1
ATOM 1251 C CA . GLY B 1 31 ? 16.109 -72 -14.422 1 27.27 31 GLY B CA 1
ATOM 1252 C C . GLY B 1 31 ? 16.578 -70.562 -14.617 1 27.27 31 GLY B C 1
ATOM 1253 O O . GLY B 1 31 ? 17.297 -70 -13.773 1 27.27 31 GLY B O 1
ATOM 1254 N N . CYS B 1 32 ? 16.703 -70.312 -15.844 1 28.22 32 CYS B N 1
ATOM 1255 C CA . CYS B 1 32 ? 17 -69 -16.5 1 28.22 32 CYS B CA 1
ATOM 1256 C C . CYS B 1 32 ? 16.094 -67.938 -16 1 28.22 32 CYS B C 1
ATOM 1258 O O . CYS B 1 32 ? 14.867 -68 -16.094 1 28.22 32 CYS B O 1
ATOM 1260 N N . CYS B 1 33 ? 16.344 -67.438 -14.875 1 26.58 33 CYS B N 1
ATOM 1261 C CA . CYS B 1 33 ? 15.641 -66.312 -14.305 1 26.58 33 CYS B CA 1
ATOM 1262 C C . CYS B 1 33 ? 15.633 -65.125 -15.266 1 26.58 33 CYS B C 1
ATOM 1264 O O . CYS B 1 33 ? 16.688 -64.562 -15.602 1 26.58 33 CYS B O 1
ATOM 1266 N N . CYS B 1 34 ? 14.828 -65.312 -16.297 1 31.86 34 CYS B N 1
ATOM 1267 C CA . CYS B 1 34 ? 14.539 -64.125 -17.062 1 31.86 34 CYS B CA 1
ATOM 1268 C C . CYS B 1 34 ? 14.297 -62.938 -16.141 1 31.86 34 CYS B C 1
ATOM 1270 O O . CYS B 1 34 ? 13.484 -63 -15.227 1 31.86 34 CYS B O 1
ATOM 1272 N N . GLN B 1 35 ? 15.289 -62.219 -15.922 1 29.23 35 GLN B N 1
ATOM 1273 C CA . GLN B 1 35 ? 15.375 -60.969 -15.211 1 29.23 35 GLN B CA 1
ATOM 1274 C C . GLN B 1 35 ? 14.227 -60.031 -15.594 1 29.23 35 GLN B C 1
ATOM 1276 O O . GLN B 1 35 ? 13.828 -59.969 -16.766 1 29.23 35 GLN B O 1
ATOM 1281 N N . SER B 1 36 ? 13.344 -59.719 -14.633 1 34.25 36 SER B N 1
ATOM 1282 C CA . SER B 1 36 ? 12.242 -58.812 -14.336 1 34.25 36 SER B CA 1
ATOM 1283 C C . SER B 1 36 ? 12.375 -57.5 -15.094 1 34.25 36 SER B C 1
ATOM 1285 O O . SER B 1 36 ? 13.469 -57.125 -15.523 1 34.25 36 SER B O 1
ATOM 1287 N N . GLY B 1 37 ? 11.227 -57 -15.664 1 34 37 GLY B N 1
ATOM 1288 C CA . GLY B 1 37 ? 10.594 -55.812 -16.25 1 34 37 GLY B CA 1
ATOM 1289 C C . GLY B 1 37 ? 11.086 -54.5 -15.664 1 34 37 GLY B C 1
ATOM 1290 O O . GLY B 1 37 ? 11.281 -54.406 -14.453 1 34 37 GLY B O 1
ATOM 1291 N N . CYS B 1 38 ? 12.062 -53.906 -16.391 1 39.75 38 CYS B N 1
ATOM 1292 C CA . CYS B 1 38 ? 12.484 -52.5 -16.156 1 39.75 38 CYS B CA 1
ATOM 1293 C C . CYS B 1 38 ? 11.289 -51.625 -15.805 1 39.75 38 CYS B C 1
ATOM 1295 O O . CYS B 1 38 ? 10.43 -51.375 -16.656 1 39.75 38 CYS B O 1
ATOM 1297 N N . GLY B 1 39 ? 10.508 -51.969 -14.805 1 37.34 39 GLY B N 1
ATOM 1298 C CA . GLY B 1 39 ? 9.57 -50.938 -14.391 1 37.34 39 GLY B CA 1
ATOM 1299 C C . GLY B 1 39 ? 10.164 -49.531 -14.438 1 37.34 39 GLY B C 1
ATOM 1300 O O . GLY B 1 39 ? 11.164 -49.25 -13.773 1 37.34 39 GLY B O 1
ATOM 1301 N N . ARG B 1 40 ? 10.234 -48.906 -15.664 1 40.31 40 ARG B N 1
ATOM 1302 C CA . ARG B 1 40 ? 10.477 -47.469 -15.664 1 40.31 40 ARG B CA 1
ATOM 1303 C C . ARG B 1 40 ? 9.695 -46.781 -14.555 1 40.31 40 ARG B C 1
ATOM 1305 O O . ARG B 1 40 ? 8.461 -46.719 -14.586 1 40.31 40 ARG B O 1
ATOM 1312 N N . LYS B 1 41 ? 10.133 -46.875 -13.336 1 42.12 41 LYS B N 1
ATOM 1313 C CA . LYS B 1 41 ? 9.594 -45.969 -12.344 1 42.12 41 LYS B CA 1
ATOM 1314 C C . LYS B 1 41 ? 9.523 -44.531 -12.898 1 42.12 41 LYS B C 1
ATOM 1316 O O . LYS B 1 41 ? 10.547 -43.969 -13.297 1 42.12 41 LYS B O 1
ATOM 1321 N N . LYS B 1 42 ? 8.422 -44.219 -13.664 1 41.12 42 LYS B N 1
ATOM 1322 C CA . LYS B 1 42 ? 8.141 -42.781 -13.789 1 41.12 42 LYS B CA 1
ATOM 1323 C C . LYS B 1 42 ? 8.383 -42.062 -12.469 1 41.12 42 LYS B C 1
ATOM 1325 O O . LYS B 1 42 ? 7.77 -42.375 -11.453 1 41.12 42 LYS B O 1
ATOM 1330 N N . ARG B 1 43 ? 9.609 -41.719 -12.148 1 39.75 43 ARG B N 1
ATOM 1331 C CA . ARG B 1 43 ? 9.766 -40.688 -11.125 1 39.75 43 ARG B CA 1
ATOM 1332 C C . ARG B 1 43 ? 8.812 -39.531 -11.375 1 39.75 43 ARG B C 1
ATOM 1334 O O . ARG B 1 43 ? 8.922 -38.844 -12.391 1 39.75 43 ARG B O 1
ATOM 1341 N N . SER B 1 44 ? 7.547 -39.781 -11.086 1 38.56 44 SER B N 1
ATOM 1342 C CA . SER B 1 44 ? 6.836 -38.5 -10.906 1 38.56 44 SER B CA 1
ATOM 1343 C C . SER B 1 44 ? 7.688 -37.5 -10.141 1 38.56 44 SER B C 1
ATOM 1345 O O . SER B 1 44 ? 8.047 -37.75 -8.984 1 38.56 44 SER B O 1
ATOM 1347 N N . VAL B 1 45 ? 8.695 -37 -10.734 1 37.69 45 VAL B N 1
ATOM 1348 C CA . VAL B 1 45 ? 9.148 -35.75 -10.094 1 37.69 45 VAL B CA 1
ATOM 1349 C C . VAL B 1 45 ? 7.949 -34.969 -9.562 1 37.69 45 VAL B C 1
ATOM 1351 O O . VAL B 1 45 ? 7.129 -34.5 -10.344 1 37.69 45 VAL B O 1
ATOM 1354 N N . ASP B 1 46 ? 7.203 -35.469 -8.648 1 35 46 ASP B N 1
ATOM 1355 C CA . ASP B 1 46 ? 6.484 -34.469 -7.887 1 35 46 ASP B CA 1
ATOM 1356 C C . ASP B 1 46 ? 7.289 -33.156 -7.801 1 35 46 ASP B C 1
ATOM 1358 O O . ASP B 1 46 ? 8.297 -33.094 -7.094 1 35 46 ASP B O 1
ATOM 1362 N N . GLU B 1 47 ? 7.676 -32.594 -8.891 1 38.56 47 GLU B N 1
ATOM 1363 C CA . GLU B 1 47 ? 8.023 -31.203 -8.688 1 38.56 47 GLU B CA 1
ATOM 1364 C C . GLU B 1 47 ? 7.27 -30.609 -7.496 1 38.56 47 GLU B C 1
ATOM 1366 O O . GLU B 1 47 ? 6.051 -30.422 -7.555 1 38.56 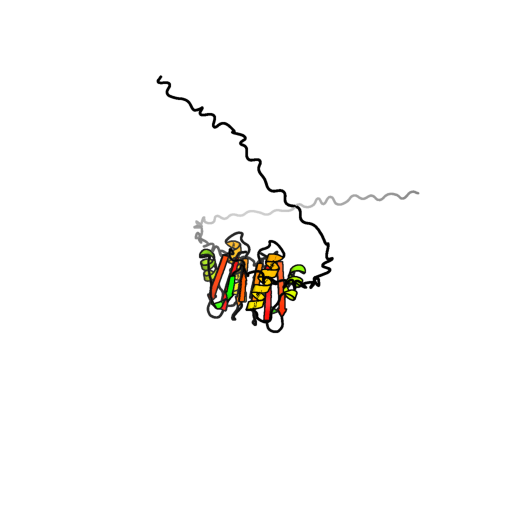47 GLU B O 1
ATOM 1371 N N . GLU B 1 48 ? 7.383 -31.125 -6.348 1 37.56 48 GLU B N 1
ATOM 1372 C CA . GLU B 1 48 ? 6.961 -30.359 -5.176 1 37.56 48 GLU B CA 1
ATOM 1373 C C . GLU B 1 48 ? 7.039 -28.859 -5.445 1 37.56 48 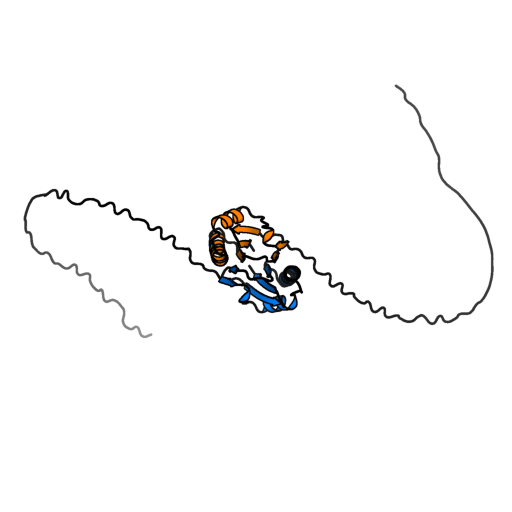GLU B C 1
ATOM 1375 O O . GLU B 1 48 ? 8.125 -28.312 -5.637 1 37.56 48 GLU B O 1
ATOM 1380 N N . TYR B 1 49 ? 6.336 -28.25 -6.34 1 39.28 49 TYR B N 1
ATOM 1381 C CA . TYR B 1 49 ? 6.137 -26.812 -6.191 1 39.28 49 TYR B CA 1
ATOM 1382 C C . TYR B 1 49 ? 6.316 -26.391 -4.742 1 39.28 49 TYR B C 1
ATOM 1384 O O . TYR B 1 49 ? 5.469 -26.672 -3.895 1 39.28 49 TYR B O 1
ATOM 1392 N N . GLN B 1 50 ? 7.395 -26.672 -4.199 1 40.53 50 GLN B N 1
ATOM 1393 C CA . GLN B 1 50 ? 7.648 -26.062 -2.902 1 40.53 50 GLN B CA 1
ATOM 1394 C C . GLN B 1 50 ? 7.004 -24.672 -2.816 1 40.53 50 GLN B C 1
ATOM 1396 O O . GLN B 1 50 ? 7.309 -23.797 -3.619 1 40.53 50 GLN B O 1
ATOM 1401 N N . ALA B 1 51 ? 5.746 -24.594 -2.621 1 48.34 51 ALA B N 1
ATOM 1402 C CA . ALA B 1 51 ? 5.102 -23.312 -2.326 1 48.34 51 ALA B CA 1
ATOM 1403 C C . ALA B 1 51 ? 6.074 -22.359 -1.651 1 48.34 51 ALA B C 1
ATOM 1405 O O . ALA B 1 51 ? 6.676 -22.688 -0.629 1 48.34 51 ALA B O 1
ATOM 1406 N N . ALA B 1 52 ? 6.816 -21.703 -2.412 1 61.75 52 ALA B N 1
ATOM 1407 C CA . ALA B 1 52 ? 7.742 -20.719 -1.854 1 61.75 52 ALA B CA 1
ATOM 1408 C C . ALA B 1 52 ? 7.18 -20.094 -0.578 1 61.75 52 ALA B C 1
ATOM 1410 O O . ALA B 1 52 ? 5.992 -19.781 -0.507 1 61.75 52 ALA B O 1
ATOM 1411 N N . GLU B 1 53 ? 7.82 -20.406 0.553 1 80.69 53 GLU B N 1
ATOM 1412 C CA . GLU B 1 53 ? 7.461 -19.906 1.878 1 80.69 53 GLU B CA 1
ATOM 1413 C C . GLU B 1 53 ? 7.34 -18.375 1.882 1 80.69 53 GLU B C 1
ATOM 1415 O O . GLU B 1 53 ? 8.219 -17.688 1.369 1 80.69 53 GLU B O 1
ATOM 1420 N N . PHE B 1 54 ? 6.148 -18 2.256 1 85.44 54 PHE B N 1
ATOM 1421 C CA . PHE B 1 54 ? 5.902 -16.578 2.412 1 85.44 54 PHE B CA 1
ATOM 1422 C C . PHE B 1 54 ? 6.809 -15.984 3.486 1 85.44 54 PHE B C 1
ATOM 1424 O O . PHE B 1 54 ? 6.738 -16.391 4.652 1 85.44 54 PHE B O 1
ATOM 1431 N N . ARG B 1 55 ? 7.789 -15.18 3.072 1 82.88 55 ARG B N 1
ATOM 1432 C CA . ARG B 1 55 ? 8.789 -14.594 3.957 1 82.88 55 ARG B CA 1
ATOM 1433 C C . ARG B 1 55 ? 8.438 -13.156 4.312 1 82.88 55 ARG B C 1
ATOM 1435 O O . ARG B 1 55 ? 9.289 -12.391 4.762 1 82.88 55 ARG B O 1
ATOM 1442 N N . GLY B 1 56 ? 7.18 -12.828 4.188 1 91.44 56 GLY B N 1
ATOM 1443 C CA . GLY B 1 56 ? 6.777 -11.453 4.449 1 91.44 56 GLY B CA 1
ATOM 1444 C C . GLY B 1 56 ? 5.746 -11.336 5.559 1 91.44 56 GLY B C 1
ATOM 1445 O O . GLY B 1 56 ? 5.578 -12.258 6.359 1 91.44 56 GLY B O 1
ATOM 1446 N N . ILE B 1 57 ? 5.34 -10.156 5.844 1 94 57 ILE B N 1
ATOM 1447 C CA . ILE B 1 57 ? 4.227 -9.844 6.73 1 94 57 ILE B CA 1
ATOM 1448 C C . ILE B 1 57 ? 2.938 -9.719 5.922 1 94 57 ILE B C 1
ATOM 1450 O O . ILE B 1 57 ? 2.93 -9.125 4.84 1 94 57 ILE B O 1
ATOM 1454 N N . ALA B 1 58 ? 1.967 -10.352 6.375 1 97 58 ALA B N 1
ATOM 1455 C CA . ALA B 1 58 ? 0.621 -10.203 5.828 1 97 58 ALA B CA 1
ATOM 1456 C C . ALA B 1 58 ? -0.377 -9.82 6.918 1 97 58 ALA B C 1
ATOM 1458 O O . ALA B 1 58 ? -0.452 -10.477 7.957 1 97 58 ALA B O 1
ATOM 1459 N N . SER B 1 59 ? -1.082 -8.742 6.711 1 97.94 59 SER B N 1
ATOM 1460 C CA . SER B 1 59 ? -2.006 -8.281 7.742 1 97.94 59 SER B CA 1
ATOM 1461 C C . SER B 1 59 ? -3.148 -7.473 7.145 1 97.94 59 SER B C 1
ATOM 1463 O O . SER B 1 59 ? -3.242 -7.328 5.922 1 97.94 59 SER B O 1
ATOM 1465 N N . ARG B 1 60 ? -4.082 -7.027 8.07 1 97.81 60 ARG B N 1
ATOM 1466 C CA . ARG B 1 60 ? -5.176 -6.129 7.723 1 97.81 60 ARG B CA 1
ATOM 1467 C C . ARG B 1 60 ? -4.977 -4.754 8.352 1 97.81 60 ARG B C 1
ATOM 1469 O O . ARG B 1 60 ? -4.414 -4.637 9.438 1 97.81 60 ARG B O 1
ATOM 1476 N N . ASN B 1 61 ? -5.59 -3.814 7.652 1 96.75 61 ASN B N 1
ATOM 1477 C CA . ASN B 1 61 ? -5.43 -2.461 8.172 1 96.75 61 ASN B CA 1
ATOM 1478 C C . ASN B 1 61 ? -6.051 -2.318 9.555 1 96.75 61 ASN B C 1
ATOM 1480 O O . ASN B 1 61 ? -5.574 -1.535 10.383 1 96.75 61 ASN B O 1
ATOM 1484 N N . GLU B 1 62 ? -7.055 -3.047 9.875 1 95.38 62 GLU B N 1
ATOM 1485 C CA . GLU B 1 62 ? -7.727 -2.91 11.164 1 95.38 62 GLU B CA 1
ATOM 1486 C C . GLU B 1 62 ? -6.812 -3.344 12.312 1 95.38 62 GLU B C 1
ATOM 1488 O O . GLU B 1 62 ? -7.066 -3.012 13.469 1 95.38 62 GLU B O 1
ATOM 1493 N N . ASP B 1 63 ? -5.789 -4.059 11.992 1 95.25 63 ASP B N 1
ATOM 1494 C CA . ASP B 1 63 ? -4.828 -4.484 13 1 95.25 63 ASP B CA 1
ATOM 1495 C C . ASP B 1 63 ? -3.961 -3.318 13.461 1 95.25 63 ASP B C 1
ATOM 1497 O O . ASP B 1 63 ? -3.336 -3.383 14.523 1 95.25 63 ASP B O 1
ATOM 1501 N N . MET B 1 64 ? -3.816 -2.326 12.711 1 95.44 64 MET B N 1
ATOM 1502 C CA . MET B 1 64 ? -3.08 -1.103 13.016 1 95.44 64 MET B CA 1
ATOM 1503 C C . MET B 1 64 ? -1.672 -1.423 13.508 1 95.44 64 MET B C 1
ATOM 1505 O O . MET B 1 64 ? -1.229 -0.892 14.531 1 95.44 64 MET B O 1
ATOM 1509 N N . MET B 1 65 ? -1.104 -2.402 12.789 1 97.5 65 MET B N 1
ATOM 1510 C CA . MET B 1 65 ? 0.27 -2.766 13.125 1 97.5 65 MET B CA 1
ATOM 1511 C C . MET B 1 65 ? 1.226 -1.617 12.812 1 97.5 65 MET B C 1
ATOM 1513 O O . MET B 1 65 ? 1.019 -0.871 11.859 1 97.5 65 MET B O 1
ATOM 1517 N N . CYS B 1 66 ? 2.225 -1.54 13.727 1 98.31 66 CYS B N 1
ATOM 1518 C CA . CYS B 1 66 ? 3.203 -0.464 13.594 1 98.31 66 CYS B CA 1
ATOM 1519 C C . CYS B 1 66 ? 4.547 -0.879 14.18 1 98.31 66 CYS B C 1
ATOM 1521 O O . CYS B 1 66 ? 4.617 -1.364 15.312 1 98.31 66 CYS B O 1
ATOM 1523 N N . ASN B 1 67 ? 5.648 -0.605 13.383 1 97.5 67 ASN B N 1
ATOM 1524 C CA . ASN B 1 67 ? 6.969 -0.935 13.906 1 97.5 67 ASN B CA 1
ATOM 1525 C C . ASN B 1 67 ? 7.91 0.266 13.859 1 97.5 67 ASN B C 1
ATOM 1527 O O . ASN B 1 67 ? 9.125 0.113 13.969 1 97.5 67 ASN B O 1
ATOM 1531 N N . SER B 1 68 ? 7.422 1.437 13.547 1 97.31 68 SER B N 1
ATOM 1532 C CA . SER B 1 68 ? 8.219 2.658 13.477 1 97.31 68 SER B CA 1
ATOM 1533 C C . SER B 1 68 ? 7.562 3.789 14.266 1 97.31 68 SER B C 1
ATOM 1535 O O . SER B 1 68 ? 6.625 4.43 13.781 1 97.31 68 SER B O 1
ATOM 1537 N N . PRO B 1 69 ? 8.125 4.094 15.445 1 96.31 69 PRO B N 1
ATOM 1538 C CA . PRO B 1 69 ? 7.562 5.184 16.234 1 96.31 69 PRO B CA 1
ATOM 1539 C C . PRO B 1 69 ? 7.602 6.527 15.516 1 96.31 69 PRO B C 1
ATOM 1541 O O . PRO B 1 69 ? 6.703 7.352 15.688 1 96.31 69 PRO B O 1
ATOM 1544 N N . GLU B 1 70 ? 8.617 6.68 14.789 1 96.06 70 GLU B N 1
ATOM 1545 C CA . GLU B 1 70 ? 8.742 7.914 14.023 1 96.06 70 GLU B CA 1
ATOM 1546 C C . GLU B 1 70 ? 7.621 8.047 13 1 96.06 70 GLU B C 1
ATOM 1548 O O . GLU B 1 70 ? 7 9.109 12.883 1 96.06 70 GLU B O 1
ATOM 1553 N N . MET B 1 71 ? 7.324 7.035 12.297 1 97.75 71 MET B N 1
ATOM 1554 C CA . MET B 1 71 ? 6.219 7.051 11.344 1 97.75 71 MET B CA 1
ATOM 1555 C C . MET B 1 71 ? 4.891 7.293 12.055 1 97.75 71 MET B C 1
ATOM 1557 O O . MET B 1 71 ? 4.047 8.047 11.57 1 97.75 71 MET B O 1
ATOM 1561 N N . LYS B 1 72 ? 4.805 6.723 13.156 1 97.5 72 LYS B N 1
ATOM 1562 C CA . LYS B 1 72 ? 3.566 6.871 13.914 1 97.5 72 LYS B CA 1
ATOM 1563 C C . LYS B 1 72 ? 3.283 8.344 14.227 1 97.5 72 LYS B C 1
ATOM 1565 O O . LYS B 1 72 ? 2.168 8.82 14.016 1 97.5 72 LYS B O 1
ATOM 1570 N N . SER B 1 73 ? 4.25 8.953 14.727 1 97.5 73 SER B N 1
ATOM 1571 C CA . SER B 1 73 ? 4.094 10.367 15.078 1 97.5 73 SER B CA 1
ATOM 1572 C C . SER B 1 73 ? 3.695 11.195 13.859 1 97.5 73 SER B C 1
ATOM 1574 O O . SER B 1 73 ? 2.814 12.055 13.953 1 97.5 73 SER B O 1
ATOM 1576 N N . LEU B 1 74 ? 4.359 10.938 12.719 1 97.88 74 LEU B N 1
ATOM 1577 C CA . LEU B 1 74 ? 4.066 11.672 11.5 1 97.88 74 LEU B CA 1
ATOM 1578 C C . LEU B 1 74 ? 2.652 11.367 11.008 1 97.88 74 LEU B C 1
ATOM 1580 O O . LEU B 1 74 ? 1.936 12.273 10.57 1 97.88 74 LEU B O 1
ATOM 1584 N N . ILE B 1 75 ? 2.256 10.156 11.133 1 98.06 75 ILE B N 1
ATOM 1585 C CA . ILE B 1 75 ? 0.949 9.742 10.641 1 98.06 75 ILE B CA 1
ATOM 1586 C C . ILE B 1 75 ? -0.152 10.383 11.484 1 98.06 75 ILE B C 1
ATOM 1588 O O . ILE B 1 75 ? -1.062 11.016 10.945 1 98.06 75 ILE B O 1
ATOM 1592 N N . VAL B 1 76 ? -0.03 10.367 12.727 1 97 76 VAL B N 1
ATOM 1593 C CA . VAL B 1 76 ? -1.067 10.875 13.617 1 97 76 VAL B CA 1
ATOM 1594 C C . VAL B 1 76 ? -1.181 12.391 13.469 1 97 76 VAL B C 1
ATOM 1596 O O . VAL B 1 76 ? -2.283 12.945 13.5 1 97 76 VAL B O 1
ATOM 1599 N N . ALA B 1 77 ? -0.123 12.984 13.227 1 97.56 77 ALA B N 1
ATOM 1600 C CA . ALA B 1 77 ? -0.084 14.438 13.156 1 97.56 77 ALA B CA 1
ATOM 1601 C C . ALA B 1 77 ? -0.65 14.945 11.836 1 97.56 77 ALA B C 1
ATOM 1603 O O . ALA B 1 77 ? -0.982 16.125 11.703 1 97.56 77 ALA B O 1
ATOM 1604 N N . ASN B 1 78 ? -0.779 14.109 10.828 1 97.69 78 ASN B N 1
ATOM 1605 C CA . ASN B 1 78 ? -1.062 14.633 9.492 1 97.69 78 ASN B CA 1
ATOM 1606 C C . ASN B 1 78 ? -2.297 13.977 8.883 1 97.69 78 ASN B C 1
ATOM 1608 O O . ASN B 1 78 ? -2.574 14.148 7.699 1 97.69 78 ASN B O 1
ATOM 1612 N N . MET B 1 79 ? -3.014 13.188 9.602 1 97.56 79 MET B N 1
ATOM 1613 C CA . MET B 1 79 ? -4.273 12.641 9.102 1 97.56 79 MET B CA 1
ATOM 1614 C C . MET B 1 79 ? -5.316 13.742 8.953 1 97.56 79 MET B C 1
ATOM 1616 O O . MET B 1 79 ? -5.379 14.664 9.766 1 97.56 79 MET B O 1
ATOM 1620 N N . LYS B 1 80 ? -6.109 13.594 7.918 1 97.94 80 LYS B N 1
ATOM 1621 C CA . LYS B 1 80 ? -7.129 14.57 7.543 1 97.94 80 LYS B CA 1
ATOM 1622 C C . LYS B 1 80 ? -8.523 13.961 7.602 1 97.94 80 LYS B C 1
ATOM 1624 O O . LYS B 1 80 ? -8.688 12.797 7.984 1 97.94 80 LYS B O 1
ATOM 1629 N N . PRO B 1 81 ? -9.523 14.68 7.234 1 97.12 81 PRO B N 1
ATOM 1630 C CA . PRO B 1 81 ? -10.898 14.219 7.453 1 97.12 81 PRO B CA 1
ATOM 1631 C C . PRO B 1 81 ? -11.32 13.133 6.465 1 97.12 81 PRO B C 1
ATOM 1633 O O . PRO B 1 81 ? -12.289 12.414 6.707 1 97.12 81 PRO B O 1
ATOM 1636 N N . THR B 1 82 ? -10.695 13.102 5.266 1 97.38 82 THR B N 1
ATOM 1637 C CA . THR B 1 82 ? -11.062 12.086 4.285 1 97.38 82 THR B CA 1
ATOM 1638 C C . THR B 1 82 ? -9.867 11.195 3.963 1 97.38 82 THR B C 1
ATOM 1640 O O . THR B 1 82 ? -8.719 11.625 4.078 1 97.38 82 THR B O 1
ATOM 1643 N N . PRO B 1 83 ? -10.18 9.992 3.551 1 98.12 83 PRO B N 1
ATOM 1644 C CA . PRO B 1 83 ? -9.07 9.102 3.182 1 98.12 83 PRO B CA 1
ATOM 1645 C C . PRO B 1 83 ? -8.188 9.688 2.086 1 98.12 83 PRO B C 1
ATOM 1647 O O . PRO B 1 83 ? -6.957 9.562 2.152 1 98.12 83 PRO B O 1
ATOM 1650 N N . GLN B 1 84 ? -8.758 10.258 1.102 1 97.56 84 GLN B N 1
ATOM 1651 C CA . GLN B 1 84 ? -7.988 10.828 -0.002 1 97.56 84 GLN B CA 1
ATOM 1652 C C . GLN B 1 84 ? -7.066 11.938 0.485 1 97.56 84 GLN B C 1
ATOM 1654 O O . GLN B 1 84 ? -5.879 11.961 0.15 1 97.56 84 GLN B O 1
ATOM 1659 N N . ALA B 1 85 ? -7.617 12.805 1.235 1 97.44 85 ALA B N 1
ATOM 1660 C CA . ALA B 1 85 ? -6.82 13.914 1.757 1 97.44 85 ALA B CA 1
ATOM 1661 C C . ALA B 1 85 ? -5.734 13.406 2.705 1 97.44 85 ALA B C 1
ATOM 1663 O O . ALA B 1 85 ? -4.617 13.93 2.711 1 97.44 85 ALA B O 1
ATOM 1664 N N . SER B 1 86 ? -6.086 12.484 3.553 1 98.12 86 SER B N 1
ATOM 1665 C CA . SER B 1 86 ? -5.098 11.891 4.449 1 98.12 86 SER B CA 1
ATOM 1666 C C . SER B 1 86 ? -3.947 11.266 3.666 1 98.12 86 SER B C 1
ATOM 1668 O O . SER B 1 86 ? -2.779 11.477 4.004 1 98.12 86 SER B O 1
ATOM 1670 N N . SER B 1 87 ? -4.266 10.492 2.613 1 98.44 87 SER B N 1
ATOM 1671 C CA . SER B 1 87 ? -3.213 9.82 1.861 1 98.44 87 SER B CA 1
ATOM 1672 C C . SER B 1 87 ? -2.221 10.82 1.281 1 98.44 87 SER B C 1
ATOM 1674 O O . SER B 1 87 ? -1.008 10.609 1.347 1 98.44 87 SER B O 1
ATOM 1676 N N . LYS B 1 88 ? -2.637 11.883 0.737 1 97.94 88 LYS B N 1
ATOM 1677 C CA . LYS B 1 88 ? -1.78 12.914 0.153 1 97.94 88 LYS B CA 1
ATOM 1678 C C . LYS B 1 88 ? -0.957 13.617 1.228 1 97.94 88 LYS B C 1
ATOM 1680 O O . LYS B 1 88 ? 0.254 13.789 1.073 1 97.94 88 LYS B O 1
ATOM 1685 N N . SER B 1 89 ? -1.707 14 2.242 1 97.69 89 SER B N 1
ATOM 1686 C CA . SER B 1 89 ? -1.06 14.727 3.334 1 97.69 89 SER B CA 1
ATOM 1687 C C . SER B 1 89 ? 0.041 13.883 3.975 1 97.69 89 SER B C 1
ATOM 1689 O O . SER B 1 89 ? 1.134 14.391 4.242 1 97.69 89 SER B O 1
ATOM 1691 N N . LEU B 1 90 ? -0.21 12.672 4.246 1 98.06 90 LEU B N 1
ATOM 1692 C CA . LEU B 1 90 ? 0.754 11.766 4.863 1 98.06 90 LEU B CA 1
ATOM 1693 C C . LEU B 1 90 ? 1.939 11.516 3.934 1 98.06 90 LEU B C 1
ATOM 1695 O O . LEU B 1 90 ? 3.09 11.508 4.379 1 98.06 90 LEU B O 1
ATOM 1699 N N . GLN B 1 91 ? 1.628 11.305 2.672 1 97.5 91 GLN B N 1
ATOM 1700 C CA . GLN B 1 91 ? 2.705 11.117 1.705 1 97.5 91 GLN B CA 1
ATOM 1701 C C . GLN B 1 91 ? 3.674 12.297 1.728 1 97.5 91 GLN B C 1
ATOM 1703 O O . GLN B 1 91 ? 4.891 12.109 1.775 1 97.5 91 GLN B O 1
ATOM 1708 N N . LEU B 1 92 ? 3.148 13.422 1.706 1 96.62 92 LEU B N 1
ATOM 1709 C CA . LEU B 1 92 ? 3.957 14.641 1.721 1 96.62 92 LEU B CA 1
ATOM 1710 C C . LEU B 1 92 ? 4.781 14.727 3.002 1 96.62 92 LEU B C 1
ATOM 1712 O O . LEU B 1 92 ? 5.98 15 2.955 1 96.62 92 LEU B O 1
ATOM 1716 N N . ALA B 1 93 ? 4.152 14.547 4.137 1 96.69 93 ALA B N 1
ATOM 1717 C CA . ALA B 1 93 ? 4.824 14.641 5.434 1 96.69 93 ALA B CA 1
ATOM 1718 C C . ALA B 1 93 ? 5.973 13.641 5.531 1 96.69 93 ALA B C 1
ATOM 1720 O O . ALA B 1 93 ? 7.047 13.977 6.035 1 96.69 93 ALA B O 1
ATOM 1721 N N . LEU B 1 94 ? 5.738 12.438 5.059 1 96.62 94 LEU B N 1
ATOM 1722 C CA . LEU B 1 94 ? 6.742 11.383 5.145 1 96.62 94 LEU B CA 1
ATOM 1723 C C . LEU B 1 94 ? 7.906 11.664 4.195 1 96.62 94 LEU B C 1
ATOM 1725 O O . LEU B 1 94 ? 9.07 11.5 4.57 1 96.62 94 LEU B O 1
ATOM 1729 N N . GLU B 1 95 ? 7.621 12.086 3.018 1 93.75 95 GLU B N 1
ATOM 1730 C CA . GLU B 1 95 ? 8.672 12.391 2.047 1 93.75 95 GLU B CA 1
ATOM 1731 C C . GLU B 1 95 ? 9.516 13.578 2.504 1 93.75 95 GLU B C 1
ATOM 1733 O O . GLU B 1 95 ? 10.711 13.641 2.211 1 93.75 95 GLU B O 1
ATOM 1738 N N . ASP B 1 96 ? 8.93 14.477 3.143 1 93.56 96 ASP B N 1
ATOM 1739 C CA . ASP B 1 96 ? 9.648 15.641 3.641 1 93.56 96 ASP B CA 1
ATOM 1740 C C . ASP B 1 96 ? 10.508 15.273 4.855 1 93.56 96 ASP B C 1
ATOM 1742 O O . ASP B 1 96 ? 11.438 16 5.207 1 93.56 96 ASP B O 1
ATOM 1746 N N . HIS B 1 97 ? 10.117 14.258 5.496 1 94.81 97 HIS B N 1
ATOM 1747 C CA . HIS B 1 97 ? 10.781 13.859 6.73 1 94.81 97 HIS B CA 1
ATOM 1748 C C . HIS B 1 97 ? 12.133 13.227 6.449 1 94.81 97 HIS B C 1
ATOM 1750 O O . HIS B 1 97 ? 13.109 13.492 7.156 1 94.81 97 HIS B O 1
ATOM 1756 N N . ASP B 1 98 ? 12.227 12.312 5.527 1 93.31 98 ASP B N 1
ATOM 1757 C CA . ASP B 1 98 ? 13.492 11.656 5.203 1 93.31 98 ASP B CA 1
ATOM 1758 C C . ASP B 1 98 ? 13.531 11.234 3.738 1 93.31 98 ASP B C 1
ATOM 1760 O O . ASP B 1 98 ? 12.672 11.625 2.949 1 93.31 98 ASP B O 1
ATOM 1764 N N . SER B 1 99 ? 14.539 10.484 3.338 1 91.62 99 SER B N 1
ATOM 1765 C CA . SER B 1 99 ? 14.766 10.18 1.928 1 91.62 99 SER B CA 1
ATOM 1766 C C . SER B 1 99 ? 14.18 8.82 1.558 1 91.62 99 SER B C 1
ATOM 1768 O O . SER B 1 99 ? 14.367 8.344 0.438 1 91.62 99 SER B O 1
ATOM 1770 N N . HIS B 1 100 ? 13.523 8.117 2.434 1 93.25 100 HIS B N 1
ATOM 1771 C CA . HIS B 1 100 ? 12.914 6.832 2.105 1 93.25 100 HIS B CA 1
ATOM 1772 C C . HIS B 1 100 ? 11.75 7.008 1.143 1 93.25 100 HIS B C 1
ATOM 1774 O O . HIS B 1 100 ? 11.18 8.102 1.04 1 93.25 100 HIS B O 1
ATOM 1780 N N . ARG B 1 101 ? 11.531 5.934 0.426 1 93.88 101 ARG B N 1
ATOM 1781 C CA . ARG B 1 101 ? 10.336 5.898 -0.41 1 93.88 101 ARG B CA 1
ATOM 1782 C C . ARG B 1 101 ? 9.156 5.312 0.351 1 93.88 101 ARG B C 1
ATOM 1784 O O . ARG B 1 101 ? 9.289 4.301 1.04 1 93.88 101 ARG B O 1
ATOM 1791 N N . TYR B 1 102 ? 8.016 5.953 0.147 1 97.06 102 TYR B N 1
ATOM 1792 C CA . TYR B 1 102 ? 6.84 5.547 0.906 1 97.06 102 TYR B CA 1
ATOM 1793 C C . TYR B 1 102 ? 5.66 5.273 -0.02 1 97.06 102 TYR B C 1
ATOM 1795 O O . TYR B 1 102 ? 5.582 5.828 -1.118 1 97.06 102 TYR B O 1
ATOM 1803 N N . VAL B 1 103 ? 4.809 4.449 0.413 1 97.81 103 VAL B N 1
ATOM 1804 C CA . VAL B 1 103 ? 3.445 4.316 -0.086 1 97.81 103 VAL B CA 1
ATOM 1805 C C . VAL B 1 103 ? 2.457 4.484 1.065 1 97.81 103 VAL B C 1
ATOM 1807 O O . VAL B 1 103 ? 2.652 3.926 2.146 1 97.81 103 VAL B O 1
ATOM 1810 N N . VAL B 1 104 ? 1.467 5.273 0.811 1 98.62 104 VAL B N 1
ATOM 1811 C CA . VAL B 1 104 ? 0.423 5.453 1.814 1 98.62 104 VAL B CA 1
ATOM 1812 C C . VAL B 1 104 ? -0.916 4.969 1.26 1 98.62 104 VAL B C 1
ATOM 1814 O O . VAL B 1 10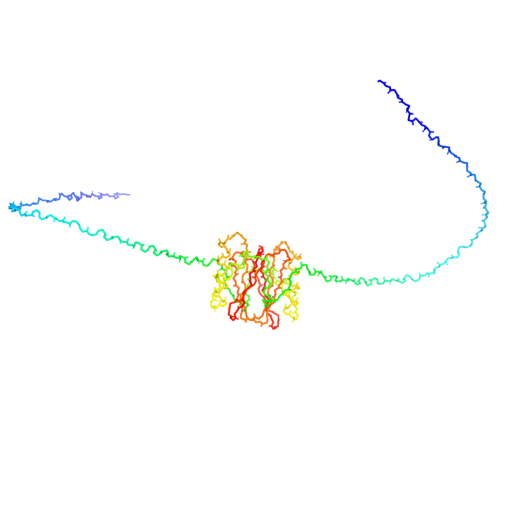4 ? -1.304 5.336 0.149 1 98.62 104 VAL B O 1
ATOM 1817 N N . VAL B 1 105 ? -1.594 4.16 2.027 1 98.81 105 VAL B N 1
ATOM 1818 C CA . VAL B 1 105 ? -2.908 3.641 1.669 1 98.81 105 VAL B CA 1
ATOM 1819 C C . VAL B 1 105 ? -3.922 4.004 2.752 1 98.81 105 VAL B C 1
ATOM 1821 O O . VAL B 1 105 ? -3.689 3.758 3.938 1 98.81 105 VAL B O 1
ATOM 1824 N N . CYS B 1 106 ? -5.047 4.57 2.357 1 98.81 106 CYS B N 1
ATOM 1825 C CA . CYS B 1 106 ? -6.102 4.938 3.297 1 98.81 106 CYS B CA 1
ATOM 1826 C C . CYS B 1 106 ? -7.461 4.449 2.811 1 98.81 106 CYS B C 1
ATOM 1828 O O . CYS B 1 106 ? -7.73 4.453 1.609 1 98.81 106 CYS B O 1
ATOM 1830 N N . SER B 1 107 ? -8.336 4.109 3.742 1 98.69 107 SER B N 1
ATOM 1831 C CA . SER B 1 107 ? -9.625 3.529 3.375 1 98.69 107 SER B CA 1
ATOM 1832 C C . SER B 1 107 ? -10.617 3.629 4.523 1 98.69 107 SER B C 1
ATOM 1834 O O . SER B 1 107 ? -10.242 3.545 5.695 1 98.69 107 SER B O 1
ATOM 1836 N N . ASP B 1 108 ? -11.828 3.729 4.141 1 98.06 108 ASP B N 1
ATOM 1837 C CA . ASP B 1 108 ? -12.898 3.576 5.117 1 98.06 108 ASP B CA 1
ATOM 1838 C C . ASP B 1 108 ? -13.164 2.104 5.414 1 98.06 108 ASP B C 1
ATOM 1840 O O . ASP B 1 108 ? -13.852 1.775 6.387 1 98.06 108 ASP B O 1
ATOM 1844 N N . ASN B 1 109 ? -12.609 1.264 4.57 1 97.25 109 ASN B N 1
ATOM 1845 C CA . ASN B 1 109 ? -12.922 -0.161 4.605 1 97.25 109 ASN B CA 1
ATOM 1846 C C . ASN B 1 109 ? -11.68 -1.002 4.883 1 97.25 109 ASN B C 1
ATOM 1848 O O . ASN B 1 109 ? -10.562 -0.476 4.926 1 97.25 109 ASN B O 1
ATOM 1852 N N . LEU B 1 110 ? -11.953 -2.289 5.035 1 96.69 110 LEU B N 1
ATOM 1853 C CA . LEU B 1 110 ? -10.859 -3.209 5.297 1 96.69 110 LEU B CA 1
ATOM 1854 C C . LEU B 1 110 ? -10.086 -3.52 4.016 1 96.69 110 LEU B C 1
ATOM 1856 O O . LEU B 1 110 ? -10.688 -3.68 2.951 1 96.69 110 LEU B O 1
ATOM 1860 N N . PHE B 1 111 ? -8.797 -3.623 4.141 1 98.56 111 PHE B N 1
ATOM 1861 C CA . PHE B 1 111 ? -7.938 -4.141 3.082 1 98.56 111 PHE B CA 1
ATOM 1862 C C . PHE B 1 111 ? -6.82 -4.996 3.666 1 98.56 111 PHE B C 1
ATOM 1864 O O . PHE B 1 111 ? -6.492 -4.875 4.848 1 98.56 111 PHE B O 1
ATOM 1871 N N . HIS B 1 112 ? -6.348 -5.859 2.895 1 98.69 112 HIS B N 1
ATOM 1872 C CA . HIS B 1 112 ? -5.223 -6.723 3.236 1 98.69 112 HIS B CA 1
ATOM 1873 C C . HIS B 1 112 ? -3.936 -6.234 2.582 1 98.69 112 HIS B C 1
ATOM 1875 O O . HIS B 1 112 ? -3.957 -5.742 1.452 1 98.69 112 HIS B O 1
ATOM 1881 N N . TYR B 1 113 ? -2.836 -6.426 3.27 1 98.62 113 TYR B N 1
ATOM 1882 C CA . TYR B 1 113 ? -1.562 -6.047 2.67 1 98.62 113 TYR B CA 1
ATOM 1883 C C . TYR B 1 113 ? -0.473 -7.055 3.016 1 98.62 113 TYR B C 1
ATOM 1885 O O . TYR B 1 113 ? -0.562 -7.746 4.031 1 98.62 113 TYR B O 1
ATOM 1893 N N . SER B 1 114 ? 0.462 -7.141 2.193 1 98.31 114 SER B N 1
ATOM 1894 C CA . SER B 1 114 ? 1.683 -7.918 2.391 1 98.31 114 SER B CA 1
ATOM 1895 C C . SER B 1 114 ? 2.922 -7.098 2.047 1 98.31 114 SER B C 1
ATOM 1897 O O . SER B 1 114 ? 2.928 -6.355 1.061 1 98.31 114 SER B O 1
ATOM 1899 N N . ILE B 1 115 ? 3.912 -7.234 2.857 1 97.38 115 ILE B N 1
ATOM 1900 C CA . ILE B 1 115 ? 5.172 -6.523 2.684 1 97.38 115 ILE B CA 1
ATOM 1901 C C . ILE B 1 115 ? 6.328 -7.402 3.16 1 97.38 115 ILE B C 1
ATOM 1903 O O . ILE B 1 115 ? 6.117 -8.391 3.871 1 97.38 115 ILE B O 1
ATOM 1907 N N . LYS B 1 116 ? 7.496 -6.988 2.705 1 95.31 116 LYS B N 1
ATOM 1908 C CA . LYS B 1 116 ? 8.664 -7.711 3.199 1 95.31 116 LYS B CA 1
ATOM 1909 C C . LYS B 1 116 ? 8.812 -7.547 4.707 1 95.31 116 LYS B C 1
ATOM 1911 O O . LYS B 1 116 ? 8.57 -6.469 5.25 1 95.31 116 LYS B O 1
ATOM 1916 N N . HIS B 1 117 ? 9.391 -8.539 5.348 1 93.31 117 HIS B N 1
ATOM 1917 C CA . HIS B 1 117 ? 9.391 -8.602 6.805 1 93.31 117 HIS B CA 1
ATOM 1918 C C . HIS B 1 117 ? 10.25 -7.496 7.398 1 93.31 117 HIS B C 1
ATOM 1920 O O . HIS B 1 117 ? 10.023 -7.059 8.531 1 93.31 117 HIS B O 1
ATOM 1926 N N . ASP B 1 118 ? 11.266 -7.047 6.699 1 93.56 118 ASP B N 1
ATOM 1927 C CA . ASP B 1 118 ? 12.203 -6.07 7.254 1 93.56 118 ASP B CA 1
ATOM 1928 C C . ASP B 1 118 ? 11.82 -4.652 6.844 1 93.56 118 ASP B C 1
ATOM 1930 O O . ASP B 1 118 ? 12.602 -3.715 7.035 1 93.56 118 ASP B O 1
ATOM 1934 N N . SER B 1 119 ? 10.711 -4.508 6.309 1 94.69 119 SER B N 1
ATOM 1935 C CA . SER B 1 119 ? 10.227 -3.186 5.922 1 94.69 119 SER B CA 1
ATOM 1936 C C . SER B 1 119 ? 9.664 -2.434 7.121 1 94.69 119 SER B C 1
ATOM 1938 O O . SER B 1 119 ? 9.156 -3.047 8.062 1 94.69 119 SER B O 1
ATOM 1940 N N . ALA B 1 120 ? 9.797 -1.087 7.078 1 96.81 120 ALA B N 1
ATOM 1941 C CA . ALA B 1 120 ? 9.125 -0.259 8.07 1 96.81 120 ALA B CA 1
ATOM 1942 C C . ALA B 1 120 ? 7.684 0.037 7.66 1 96.81 120 ALA B C 1
ATOM 1944 O O . ALA B 1 120 ? 7.406 0.273 6.48 1 96.81 120 ALA B O 1
ATOM 1945 N N . TYR B 1 121 ? 6.785 0.07 8.586 1 97.88 121 TYR B N 1
ATOM 1946 C CA . TYR B 1 121 ? 5.371 0.339 8.336 1 97.88 121 TYR B CA 1
ATOM 1947 C C . TYR B 1 121 ? 4.676 0.829 9.602 1 97.88 121 TYR B C 1
ATOM 1949 O O . TYR B 1 121 ? 5.156 0.589 10.711 1 97.88 121 TYR B O 1
ATOM 1957 N N . CYS B 1 122 ? 3.564 1.521 9.406 1 98.69 122 CYS B N 1
ATOM 1958 C CA . CYS B 1 122 ? 2.768 1.967 10.539 1 98.69 122 CYS B CA 1
ATOM 1959 C C . CYS B 1 122 ? 1.343 2.299 10.117 1 98.69 122 CYS B C 1
ATOM 1961 O O . CYS B 1 122 ? 1.135 3.006 9.133 1 98.69 122 CYS B O 1
ATOM 1963 N N . GLY B 1 123 ? 0.335 1.73 10.797 1 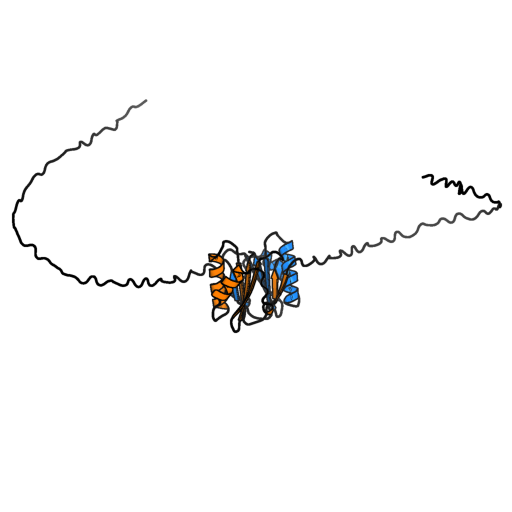98.19 123 GLY B N 1
ATOM 1964 C CA . GLY B 1 123 ? -1.068 2.037 10.578 1 98.19 123 GLY B CA 1
ATOM 1965 C C . GLY B 1 123 ? -1.688 2.848 11.695 1 98.19 123 GLY B C 1
ATOM 1966 O O . GLY B 1 123 ? -1.249 2.766 12.844 1 98.19 123 GLY B O 1
ATOM 1967 N N . ALA B 1 124 ? -2.625 3.631 11.344 1 97.81 124 ALA B N 1
ATOM 1968 C CA . ALA B 1 124 ? -3.395 4.402 12.312 1 97.81 124 ALA B CA 1
ATOM 1969 C C . ALA B 1 124 ? -4.824 4.629 11.828 1 97.81 124 ALA B C 1
ATOM 1971 O O . ALA B 1 124 ? -5.125 4.422 10.648 1 97.81 124 ALA B O 1
ATOM 1972 N N . ARG B 1 125 ? -5.598 5.062 12.727 1 97.12 125 ARG B N 1
ATOM 1973 C CA . ARG B 1 125 ? -6.992 5.371 12.414 1 97.12 125 ARG B CA 1
ATOM 1974 C C . ARG B 1 125 ? -7.34 6.797 12.82 1 97.12 125 ARG B C 1
ATOM 1976 O O . ARG B 1 125 ? -6.883 7.285 13.859 1 97.12 125 ARG B O 1
ATOM 1983 N N . ASN B 1 126 ? -8.047 7.395 11.945 1 94 126 ASN B N 1
ATOM 1984 C CA . ASN B 1 126 ? -8.648 8.688 12.242 1 94 126 ASN B CA 1
ATOM 1985 C C . ASN B 1 126 ? -10.156 8.672 12 1 94 126 ASN B C 1
ATOM 1987 O O . ASN B 1 126 ? -10.609 8.781 10.859 1 94 126 ASN B O 1
ATOM 1991 N N . GLY B 1 127 ? -10.883 8.703 13.117 1 92.25 127 GLY B N 1
ATOM 1992 C CA . GLY B 1 127 ? -12.328 8.625 12.945 1 92.25 127 GLY B CA 1
ATOM 1993 C C . GLY B 1 127 ? -12.773 7.359 12.234 1 92.25 127 GLY B C 1
ATOM 1994 O O . GLY B 1 127 ? -12.578 6.254 12.75 1 92.25 127 GLY B O 1
ATOM 1995 N N . SER B 1 128 ? -13.25 7.625 10.906 1 93.75 128 SER B N 1
ATOM 1996 C CA . SER B 1 128 ? -13.914 6.516 10.227 1 93.75 128 SER B CA 1
ATOM 1997 C C . SER B 1 128 ? -12.953 5.801 9.281 1 93.75 128 SER B C 1
ATOM 1999 O O . SER B 1 128 ? -13.297 4.766 8.703 1 93.75 128 SER B O 1
ATOM 2001 N N . HIS B 1 129 ? -11.805 6.402 9.125 1 98 129 HIS B N 1
ATOM 2002 C CA . HIS B 1 129 ? -10.977 5.738 8.125 1 98 129 HIS B CA 1
ATOM 2003 C C . HIS B 1 129 ? -9.633 5.324 8.711 1 98 129 HIS B C 1
ATOM 2005 O O . HIS B 1 129 ? -9.211 5.848 9.742 1 98 129 HIS B O 1
ATOM 2011 N N . TYR B 1 130 ? -8.992 4.328 8.055 1 98.06 130 TYR B N 1
ATOM 2012 C CA . TYR B 1 130 ? -7.676 3.779 8.344 1 98.06 130 TYR B CA 1
ATOM 2013 C C . TYR B 1 130 ? -6.645 4.273 7.336 1 98.06 130 TYR B C 1
ATOM 2015 O O . TYR B 1 130 ? -6.949 4.414 6.148 1 98.06 130 TYR B O 1
ATOM 2023 N N . CYS B 1 131 ? -5.496 4.484 7.867 1 98.69 131 CYS B N 1
ATOM 2024 C CA . CYS B 1 131 ? -4.367 4.68 6.961 1 98.69 131 CYS B CA 1
ATOM 2025 C C . CYS B 1 131 ? -3.191 3.795 7.359 1 98.69 131 CYS B C 1
ATOM 2027 O O . CYS B 1 131 ? -2.961 3.557 8.547 1 98.69 131 CYS B O 1
ATOM 2029 N N . GLN B 1 132 ? -2.566 3.256 6.383 1 98.56 132 GLN B N 1
ATOM 2030 C CA . GLN B 1 132 ? -1.336 2.48 6.504 1 98.56 132 GLN B CA 1
ATOM 2031 C C . GLN B 1 132 ? -0.226 3.068 5.641 1 98.56 132 GLN B C 1
ATOM 2033 O O . GLN B 1 132 ? -0.423 3.311 4.449 1 98.56 132 GLN B O 1
ATOM 2038 N N . ALA B 1 133 ? 0.927 3.293 6.211 1 98.62 133 ALA B N 1
ATOM 2039 C CA . ALA B 1 133 ? 2.1 3.748 5.469 1 98.62 133 ALA B CA 1
ATOM 2040 C C . ALA B 1 133 ? 3.195 2.686 5.465 1 98.62 133 ALA B C 1
ATOM 2042 O O . ALA B 1 133 ? 3.396 1.99 6.465 1 98.62 133 ALA B O 1
ATOM 2043 N N . PHE B 1 134 ? 3.857 2.613 4.363 1 98.12 134 PHE B N 1
ATOM 2044 C CA . PHE B 1 134 ? 4.934 1.647 4.184 1 98.12 134 PHE B CA 1
ATOM 2045 C C . PHE B 1 134 ? 6.191 2.328 3.652 1 98.12 134 PHE B C 1
ATOM 2047 O O . PHE B 1 134 ? 6.121 3.125 2.713 1 98.12 134 PHE B O 1
ATOM 2054 N N . ALA B 1 135 ? 7.32 1.996 4.332 1 95.5 135 ALA B N 1
ATOM 2055 C CA . ALA B 1 135 ? 8.617 2.41 3.811 1 95.5 135 ALA B CA 1
ATOM 2056 C C . ALA B 1 135 ? 9.305 1.263 3.076 1 95.5 135 ALA B C 1
ATOM 2058 O O . ALA B 1 135 ? 9.445 0.164 3.619 1 95.5 135 ALA B O 1
ATOM 2059 N N . ILE B 1 136 ? 9.602 1.519 1.901 1 77.44 136 ILE B N 1
ATOM 2060 C CA . ILE B 1 136 ? 10.211 0.426 1.149 1 77.44 136 ILE B CA 1
ATOM 2061 C C . ILE B 1 136 ? 11.602 0.842 0.663 1 77.44 136 ILE B C 1
ATOM 2063 O O . ILE B 1 136 ? 11.867 2.031 0.48 1 77.44 136 ILE B O 1
#